Protein AF-A0AAV9JVX5-F1 (afdb_monomer)

Radius of gyration: 47.48 Å; Cα contacts (8 Å, |Δi|>4): 479; chains: 1; bounding box: 134×50×108 Å

pLDDT: mean 74.94, std 13.67, range [31.75, 96.75]

Sequence (359 aa):
MFGYGLAADNNYTKCIPDGDGWGSAFPNTKYASFIVDGAYDSDTNTVGPGIDYEIFSSDKVAFLNNGVLPAGISDDCIVNGTVPVGADCDYDLLFSAPPPAANATSYVTTLRMTMSDGTNVAVLAVDYIAYLNFTTYTLDPSFLTNPLLLIQTASTPSPGIGAVPVNPAWTLAAWSVDNGGTLASNRSATTFLHKIMQDILDRSLYDPDHTSAFEYINAEYQAVTSLPVLETLSMIEYVTLNTTAKKVTQAMIEDETTPTLYRNANMYVWAYGMSSRTAYLGVLVAILGCMVVLTQFVLGLVSRRRYRSPTQLLVAALEHAPKGEFDGREHNEAEMARVRFHIRDAANTAGKFSFHPPT

Organism: NCBI:txid1507867

Foldseek 3Di:
DDWDDDPDDWIKDKDADDDDPCCVVKVLFDKFWEKEFFDQDPVVRDGFWIKIKMKTWTQFMAIDTVPDADPPADPQCPPPNDRPPPHDGPVVVRRVDDDPDDDDRGGKMKIWMWTDRPPFIFIDIDIDWDADADFDWDFDPDCVVCVPRDIDTPDDDDGHDATEHFHVVLLCVLVVADGHYYHYCPDPLNVLVNVLSVVRRVDPPPDPVPPVVVVVSVVSVCCSPVSSVVSSVVPDDDDDDDPVPDDDDPVQCNPNHHHDYDDDDDDDDPDCDCPHPVVVVVVVVVVVVVVVVVVVVVCCVVPPPPPQDPVLVVQQVVVADDDCLCPPPVVPPVVVVPFDWDWDQDCPGPSRIHTDGDD

Mean predicted aligned error: 17.43 Å

Secondary structure (DSSP, 8-state):
-EEEEETTTEEEEEE---SGGGTTT-TT-EEEEEEEPPPEETTTTEE---EEEEEEEEEE-EEEETTPPPTTS-GGGTGGGSPPTT----HHHHHHSPPSSS---EEEEEEEEEEE-SS-EEEEEEEEEEE-----EE----TTT-TT-PPEESSPPPPPSSEEPPPHHHHHHHHT--TT-EE-TTSHHHHHHHHHHHHHHHS-TT-TT-HHHHHHHHHHHHHHHHHHHHHHHHT-------TTS----HHHHS-SSSPPPPP----------TTSHHHHHHHHHHHHHHHHHHHHHHHHHHT------HHHHHHHHHS----STTTTTTT-HHHHTT---EEEE-TTSTTSEEEE---

Solvent-accessible surface area (backbone atoms only — not comparable to full-atom values): 21838 Å² total; per-residue (Å²): 126,42,82,48,78,56,88,82,94,56,49,30,22,42,42,70,76,78,67,84,90,41,49,87,86,30,72,62,42,41,77,38,38,34,36,33,45,38,44,76,39,81,89,77,72,43,70,47,55,40,35,46,38,36,31,41,16,22,45,49,43,27,73,21,64,71,63,48,72,63,93,83,44,57,75,62,62,63,48,89,85,50,70,54,93,88,67,78,63,58,56,67,63,55,64,62,58,79,62,94,63,99,55,75,42,50,23,35,34,37,42,38,38,36,36,47,80,85,84,54,75,25,78,48,77,47,78,50,71,45,56,67,69,78,63,62,68,50,72,56,86,47,61,88,86,29,72,80,64,60,75,42,63,87,53,84,59,70,82,32,81,48,53,42,79,60,62,40,68,38,46,31,54,55,69,70,46,55,79,74,29,76,40,68,27,86,40,74,69,44,41,52,49,48,54,54,48,48,55,49,53,77,38,72,90,81,56,86,88,50,68,70,61,54,58,61,46,47,58,57,50,47,52,67,55,46,51,48,48,51,51,25,60,69,66,62,85,83,82,89,76,68,72,92,79,53,84,86,48,71,74,51,68,68,30,54,89,60,62,64,82,85,88,82,86,85,84,87,77,89,70,85,46,85,84,30,75,66,45,52,51,53,53,52,52,51,53,52,52,53,52,52,54,53,49,53,52,52,49,54,64,75,61,58,70,74,84,74,52,71,66,37,54,51,48,18,56,72,67,55,73,87,80,69,83,50,71,96,35,80,92,37,69,78,57,53,72,62,62,64,67,44,82,41,82,29,91,87,39,98,32,44,29,41,71,36,74,76,127

Structure (mmCIF, N/CA/C/O backbone):
data_AF-A0AAV9JVX5-F1
#
_entry.id   AF-A0AAV9JVX5-F1
#
loop_
_atom_site.group_PDB
_atom_site.id
_atom_site.type_symbol
_atom_site.label_atom_id
_atom_site.label_alt_id
_atom_site.label_comp_id
_atom_site.label_asym_id
_atom_site.label_entity_id
_atom_site.label_seq_id
_atom_site.pdbx_PDB_ins_code
_atom_site.Cartn_x
_atom_site.Cartn_y
_atom_site.Cartn_z
_atom_site.occupancy
_atom_site.B_iso_or_equiv
_atom_site.auth_seq_id
_atom_site.auth_comp_id
_atom_site.auth_asym_id
_atom_site.auth_atom_id
_atom_site.pdbx_PDB_model_num
ATOM 1 N N . MET A 1 1 ? 17.698 3.250 -12.571 1.00 34.53 1 MET A N 1
ATOM 2 C CA . MET A 1 1 ? 17.916 4.640 -12.114 1.00 34.53 1 MET A CA 1
ATOM 3 C C . MET A 1 1 ? 16.692 5.448 -12.522 1.00 34.53 1 MET A C 1
ATOM 5 O O . MET A 1 1 ? 16.333 5.385 -13.691 1.00 34.53 1 MET A O 1
ATOM 9 N N . PHE A 1 2 ? 16.021 6.128 -11.590 1.00 36.72 2 PHE A N 1
ATOM 10 C CA . PHE A 1 2 ? 14.760 6.836 -11.866 1.00 36.72 2 PHE A CA 1
ATOM 11 C C . PHE A 1 2 ? 14.851 8.301 -11.456 1.00 36.72 2 PHE A C 1
ATOM 13 O O . PHE A 1 2 ? 15.139 8.572 -10.295 1.00 36.72 2 PHE A O 1
ATOM 20 N N . GLY A 1 3 ? 14.591 9.232 -12.373 1.00 31.75 3 GLY A N 1
ATOM 21 C CA . GLY A 1 3 ? 14.415 10.644 -12.033 1.00 31.75 3 GLY A CA 1
ATOM 22 C C . GLY A 1 3 ? 13.009 10.892 -11.483 1.00 31.75 3 GLY A C 1
ATOM 23 O O . GLY A 1 3 ? 12.032 10.590 -12.160 1.00 31.75 3 GLY A O 1
ATOM 24 N N . TYR A 1 4 ? 12.907 11.434 -10.273 1.00 38.00 4 TYR A N 1
ATOM 25 C CA . TYR A 1 4 ? 11.677 11.944 -9.675 1.00 38.00 4 TYR A CA 1
ATOM 26 C C . TYR A 1 4 ? 11.714 13.473 -9.736 1.00 38.00 4 TYR A C 1
ATOM 28 O O . TYR A 1 4 ? 12.620 14.101 -9.183 1.00 38.00 4 TYR A O 1
ATOM 36 N N . GLY A 1 5 ? 10.727 14.067 -10.403 1.00 32.25 5 GLY A N 1
ATOM 37 C CA . GLY A 1 5 ? 10.447 15.496 -10.318 1.00 32.25 5 GLY A CA 1
ATOM 38 C C . GLY A 1 5 ? 9.299 15.725 -9.342 1.00 32.25 5 GLY A C 1
ATOM 39 O O . GLY A 1 5 ? 8.158 15.392 -9.651 1.00 32.25 5 GLY A O 1
ATOM 40 N N . LEU A 1 6 ? 9.585 16.285 -8.167 1.00 33.69 6 LEU A N 1
ATOM 41 C CA . LEU A 1 6 ? 8.571 17.011 -7.402 1.00 33.69 6 LEU A CA 1
ATOM 42 C C . LEU A 1 6 ? 8.584 18.460 -7.897 1.00 33.69 6 LEU A C 1
ATOM 44 O O . LEU A 1 6 ? 9.640 18.989 -8.239 1.00 33.69 6 LEU A O 1
ATOM 48 N N . ALA A 1 7 ? 7.404 19.070 -7.978 1.00 34.94 7 ALA A N 1
ATOM 49 C CA . ALA A 1 7 ? 7.205 20.430 -8.461 1.00 34.94 7 ALA A CA 1
ATOM 50 C C . ALA A 1 7 ? 8.272 21.417 -7.936 1.00 34.94 7 ALA A C 1
ATOM 52 O O . ALA A 1 7 ? 8.444 21.553 -6.728 1.00 34.94 7 ALA A O 1
ATOM 53 N N . ALA A 1 8 ? 8.918 22.111 -8.879 1.00 38.19 8 ALA A N 1
ATOM 54 C CA . ALA A 1 8 ? 9.856 23.225 -8.714 1.00 38.19 8 ALA A CA 1
ATOM 55 C C . ALA A 1 8 ? 11.155 22.940 -7.910 1.00 38.19 8 ALA A C 1
ATOM 57 O O . ALA A 1 8 ? 11.170 22.828 -6.688 1.00 38.19 8 ALA A O 1
ATOM 58 N N . ASP A 1 9 ? 12.273 22.936 -8.644 1.00 42.00 9 ASP A N 1
ATOM 59 C CA . ASP A 1 9 ? 13.660 23.197 -8.210 1.00 42.00 9 ASP A CA 1
ATOM 60 C C . ASP A 1 9 ? 14.517 22.101 -7.545 1.00 42.00 9 ASP A C 1
ATOM 62 O O . ASP A 1 9 ? 15.695 22.364 -7.306 1.00 42.00 9 ASP A O 1
ATOM 66 N N . ASN A 1 10 ? 14.052 20.861 -7.341 1.00 53.31 10 ASN A N 1
ATOM 67 C CA . ASN A 1 10 ? 14.947 19.762 -6.924 1.00 53.31 10 ASN A CA 1
ATOM 68 C C . ASN A 1 10 ? 14.661 18.448 -7.673 1.00 53.31 10 ASN A C 1
ATOM 70 O O . ASN A 1 10 ? 13.775 17.683 -7.287 1.00 53.31 10 ASN A O 1
ATOM 74 N N . ASN A 1 11 ? 15.437 18.159 -8.724 1.00 65.88 11 ASN A N 1
ATOM 75 C CA . ASN A 1 11 ? 15.404 16.852 -9.382 1.00 65.88 11 ASN A CA 1
ATOM 76 C C . ASN A 1 11 ? 16.158 15.843 -8.518 1.00 65.88 11 ASN A C 1
ATOM 78 O O . ASN A 1 11 ? 17.325 16.056 -8.204 1.00 65.88 11 ASN A O 1
ATOM 82 N N . TYR A 1 12 ? 15.535 14.719 -8.175 1.00 69.56 12 TYR A N 1
ATOM 83 C CA . TYR A 1 12 ? 16.224 13.630 -7.485 1.00 69.56 12 TYR A CA 1
ATOM 84 C C . TYR A 1 12 ? 16.252 12.391 -8.349 1.00 69.56 12 TYR A C 1
ATOM 86 O O . TYR A 1 12 ? 15.282 12.066 -9.023 1.00 69.56 12 TYR A O 1
ATOM 94 N N . THR A 1 13 ? 17.346 11.652 -8.268 1.00 76.56 13 THR A N 1
ATOM 95 C CA . THR A 1 13 ? 17.453 10.353 -8.899 1.00 76.56 13 THR A CA 1
ATOM 96 C C . THR A 1 13 ? 17.463 9.263 -7.844 1.00 76.56 13 THR A C 1
ATOM 98 O O . THR A 1 13 ? 18.394 9.169 -7.046 1.00 76.56 13 THR A O 1
ATOM 101 N N . LYS A 1 14 ? 16.429 8.424 -7.835 1.00 80.25 14 LYS A N 1
ATOM 102 C CA . LYS A 1 14 ? 16.339 7.276 -6.937 1.00 80.25 14 LYS A CA 1
ATOM 103 C C . LYS A 1 14 ? 17.106 6.094 -7.511 1.00 80.25 14 LYS A C 1
ATOM 105 O O . LYS A 1 14 ? 16.920 5.698 -8.671 1.00 80.25 14 LYS A O 1
ATOM 110 N N . CYS A 1 15 ? 17.921 5.502 -6.655 1.00 80.31 15 CYS A N 1
ATOM 111 C CA . CYS A 1 15 ? 18.612 4.250 -6.890 1.00 80.31 15 CYS A CA 1
ATOM 112 C C . CYS A 1 15 ? 17.985 3.184 -5.991 1.00 80.31 15 CYS A C 1
ATOM 114 O O . CYS A 1 15 ? 17.871 3.365 -4.777 1.00 80.31 15 CYS A O 1
ATOM 116 N N . ILE A 1 16 ? 17.554 2.099 -6.622 1.00 83.31 16 ILE A N 1
ATOM 117 C CA . ILE A 1 16 ? 16.925 0.944 -5.991 1.00 83.31 16 ILE A CA 1
ATOM 118 C C . ILE A 1 16 ? 17.879 -0.229 -6.234 1.00 83.31 16 ILE A C 1
ATOM 120 O O . ILE A 1 16 ? 18.253 -0.433 -7.394 1.00 83.31 16 ILE A O 1
ATOM 124 N N . PRO A 1 17 ? 18.328 -0.944 -5.191 1.00 78.56 17 PRO A N 1
ATOM 125 C CA . PRO A 1 17 ? 19.115 -2.153 -5.376 1.00 78.56 17 PRO A CA 1
ATOM 126 C C . PRO A 1 17 ? 18.223 -3.231 -6.000 1.00 78.56 17 PRO A C 1
ATOM 128 O O . PRO A 1 17 ? 17.116 -3.477 -5.524 1.00 78.56 17 PRO A O 1
ATOM 131 N N . ASP A 1 18 ? 18.698 -3.851 -7.076 1.00 76.75 18 ASP A N 1
ATOM 132 C CA . ASP A 1 18 ? 18.001 -4.923 -7.787 1.00 76.75 18 ASP A CA 1
ATOM 133 C C . ASP A 1 18 ? 19.006 -5.998 -8.235 1.00 76.75 18 ASP A C 1
ATOM 135 O O . ASP A 1 18 ? 20.168 -5.691 -8.530 1.00 76.75 18 ASP A O 1
ATOM 139 N N . GLY A 1 19 ? 18.565 -7.257 -8.249 1.00 70.12 19 GLY A N 1
ATOM 140 C CA . GLY A 1 19 ? 19.357 -8.438 -8.606 1.00 70.12 19 GLY A CA 1
ATOM 141 C C . GLY A 1 19 ? 19.934 -9.249 -7.434 1.00 70.12 19 GLY A C 1
ATOM 142 O O . GLY A 1 19 ? 19.974 -8.821 -6.280 1.00 70.12 19 GLY A O 1
ATOM 143 N N . ASP A 1 20 ? 20.431 -10.447 -7.756 1.00 65.75 20 ASP A N 1
ATOM 144 C CA . ASP A 1 20 ? 20.852 -11.470 -6.780 1.00 65.75 20 ASP A CA 1
ATOM 145 C C . ASP A 1 20 ? 22.063 -11.070 -5.914 1.00 65.75 20 ASP A C 1
ATOM 147 O O . ASP A 1 20 ? 22.298 -11.650 -4.853 1.00 65.75 20 ASP A O 1
ATOM 151 N N . GLY A 1 21 ? 22.835 -10.063 -6.338 1.00 65.56 21 GLY A N 1
ATOM 152 C CA . GLY A 1 21 ? 24.045 -9.605 -5.646 1.00 65.56 21 GLY A CA 1
ATOM 153 C C . GLY A 1 21 ? 23.795 -8.906 -4.304 1.00 65.56 21 GLY A C 1
ATOM 154 O O . GLY A 1 21 ? 24.729 -8.741 -3.524 1.00 65.56 21 GLY A O 1
ATOM 155 N N . TRP A 1 22 ? 22.550 -8.522 -4.012 1.00 70.50 22 TRP A N 1
ATOM 156 C CA . TRP A 1 22 ? 22.193 -7.751 -2.817 1.00 70.50 22 TRP A CA 1
ATOM 157 C C . TRP A 1 22 ? 21.682 -8.602 -1.653 1.00 70.50 22 TRP A C 1
ATOM 159 O O . TRP A 1 22 ? 21.589 -8.101 -0.534 1.00 70.50 22 TRP A O 1
ATOM 169 N N . GLY A 1 23 ? 21.375 -9.884 -1.876 1.00 64.56 23 GLY A N 1
ATOM 170 C CA . GLY A 1 23 ? 20.620 -10.708 -0.924 1.00 64.56 23 GLY A CA 1
ATOM 171 C C . GLY A 1 23 ? 21.267 -10.897 0.456 1.00 64.56 23 GLY A C 1
ATOM 172 O O . GLY A 1 23 ? 20.555 -11.132 1.429 1.00 64.56 23 GLY A O 1
ATOM 173 N N . SER A 1 24 ? 22.596 -10.774 0.581 1.00 67.94 24 SER A N 1
ATOM 174 C CA . SER A 1 24 ? 23.288 -10.857 1.878 1.00 67.94 24 SER A CA 1
ATOM 175 C C . SER A 1 24 ? 23.324 -9.537 2.650 1.00 67.94 24 SER A C 1
ATOM 177 O O . SER A 1 24 ? 23.351 -9.562 3.878 1.00 67.94 24 SER A O 1
ATOM 179 N N . ALA A 1 25 ? 23.354 -8.400 1.950 1.00 67.94 25 ALA A N 1
ATOM 180 C CA . ALA A 1 25 ? 23.391 -7.067 2.558 1.00 67.94 25 ALA A CA 1
ATOM 181 C C . ALA A 1 25 ? 21.979 -6.511 2.808 1.00 67.94 25 ALA A C 1
ATOM 183 O O . ALA A 1 25 ? 21.761 -5.790 3.779 1.00 67.94 25 ALA A O 1
ATOM 184 N N . PHE A 1 26 ? 21.023 -6.889 1.955 1.00 73.25 26 PHE A N 1
ATOM 185 C CA . PHE A 1 26 ? 19.643 -6.418 1.957 1.00 73.25 26 PHE A CA 1
ATOM 186 C C . PHE A 1 26 ? 18.659 -7.592 1.772 1.00 73.25 26 PHE A C 1
ATOM 188 O O . PHE A 1 26 ? 18.103 -7.776 0.683 1.00 73.25 26 PHE A O 1
ATOM 195 N N . PRO A 1 27 ? 18.446 -8.418 2.814 1.00 73.06 27 PRO A N 1
ATOM 196 C CA . PRO A 1 27 ? 17.685 -9.664 2.723 1.00 73.06 27 PRO A CA 1
ATOM 197 C C . PRO A 1 27 ? 16.192 -9.496 2.396 1.00 73.06 27 PRO A C 1
ATOM 199 O O . PRO A 1 27 ? 15.570 -10.469 1.961 1.00 73.06 27 PRO A O 1
ATOM 202 N N . ASN A 1 28 ? 15.593 -8.311 2.585 1.00 74.62 28 ASN A N 1
ATOM 203 C CA . ASN A 1 28 ? 14.198 -8.072 2.186 1.00 74.62 28 ASN A CA 1
ATOM 204 C C . ASN A 1 28 ? 14.071 -7.342 0.849 1.00 74.62 28 ASN A C 1
ATOM 206 O O . ASN A 1 28 ? 12.947 -7.065 0.428 1.00 74.62 28 ASN A O 1
ATOM 210 N N . THR A 1 29 ? 15.183 -7.097 0.149 1.00 83.12 29 THR A N 1
ATOM 211 C CA . THR A 1 29 ? 15.125 -6.595 -1.224 1.00 83.12 29 THR A CA 1
ATOM 212 C C . THR A 1 29 ? 14.581 -7.680 -2.145 1.00 83.12 29 THR A C 1
ATOM 214 O O . THR A 1 29 ? 15.175 -8.749 -2.290 1.00 83.12 29 THR A O 1
ATOM 217 N N . LYS A 1 30 ? 13.408 -7.430 -2.727 1.00 87.94 30 LYS A N 1
ATOM 218 C CA . LYS A 1 30 ? 12.657 -8.388 -3.542 1.00 87.94 30 LYS A CA 1
ATOM 219 C C . LYS A 1 30 ? 12.024 -7.689 -4.737 1.00 87.94 30 LYS A C 1
ATOM 221 O O . LYS A 1 30 ? 11.550 -6.559 -4.627 1.00 87.94 30 LYS A O 1
ATOM 226 N N . TYR A 1 31 ? 11.943 -8.422 -5.840 1.00 90.25 31 TYR A N 1
ATOM 227 C CA . TYR A 1 31 ? 11.324 -7.986 -7.084 1.00 90.25 31 TYR A CA 1
ATOM 228 C C . TYR A 1 31 ? 10.184 -8.927 -7.475 1.00 90.25 31 TYR A C 1
ATOM 230 O O . TYR A 1 31 ? 10.290 -10.148 -7.329 1.00 90.25 31 TYR A O 1
ATOM 238 N N . ALA A 1 32 ? 9.098 -8.354 -7.979 1.00 92.94 32 ALA A N 1
ATOM 239 C CA . ALA A 1 32 ? 8.029 -9.079 -8.645 1.00 92.94 32 ALA A CA 1
ATOM 240 C C . ALA A 1 32 ? 7.475 -8.246 -9.798 1.00 92.94 32 ALA A C 1
ATOM 242 O O . ALA A 1 32 ? 7.509 -7.016 -9.751 1.00 92.94 32 ALA A O 1
ATOM 243 N N . SER A 1 33 ? 6.917 -8.905 -10.806 1.00 95.56 33 SER A N 1
ATOM 244 C CA . SER A 1 33 ? 6.286 -8.216 -11.927 1.00 95.56 33 SER A CA 1
ATOM 245 C C . SER A 1 33 ? 5.132 -9.010 -12.518 1.00 95.56 33 SER A C 1
ATOM 247 O O . SER A 1 33 ? 5.014 -10.217 -12.319 1.00 95.56 33 SER A O 1
ATOM 249 N N . PHE A 1 34 ? 4.251 -8.316 -13.227 1.00 96.56 34 PHE A N 1
ATOM 250 C CA . PHE A 1 34 ? 3.207 -8.900 -14.061 1.00 96.56 34 PHE A CA 1
ATOM 251 C C . PHE A 1 34 ? 2.859 -7.927 -15.189 1.00 96.56 34 PHE A C 1
ATOM 253 O O . PHE A 1 34 ? 3.233 -6.754 -15.156 1.00 96.56 34 PHE A O 1
ATOM 260 N N . ILE A 1 35 ? 2.126 -8.414 -16.184 1.00 96.75 35 ILE A N 1
ATOM 261 C CA . ILE A 1 35 ? 1.711 -7.620 -17.343 1.00 96.75 35 ILE A CA 1
ATOM 262 C C . ILE A 1 35 ? 0.192 -7.481 -17.335 1.00 96.75 35 ILE A C 1
ATOM 264 O O . ILE A 1 35 ? -0.526 -8.440 -17.058 1.00 96.75 35 ILE A O 1
ATOM 268 N N . VAL A 1 36 ? -0.317 -6.298 -17.658 1.00 95.38 36 VAL A N 1
ATOM 269 C CA . VAL A 1 36 ? -1.722 -6.104 -18.023 1.00 95.38 36 VAL A CA 1
ATOM 270 C C . VAL A 1 36 ? -1.818 -6.092 -19.543 1.00 95.38 36 VAL A C 1
ATOM 272 O O . VAL A 1 36 ? -1.161 -5.283 -20.198 1.00 95.38 36 VAL A O 1
ATOM 275 N N . ASP A 1 37 ? -2.642 -6.977 -20.099 1.00 95.19 37 ASP A N 1
ATOM 276 C CA . ASP A 1 37 ? -2.898 -7.051 -21.538 1.00 95.19 37 ASP A CA 1
ATOM 277 C C . ASP A 1 37 ? -3.404 -5.715 -22.081 1.00 95.19 37 ASP A C 1
ATOM 279 O O . ASP A 1 37 ? -4.034 -4.941 -21.361 1.00 95.19 37 ASP A O 1
ATOM 283 N N . GLY A 1 38 ? -3.191 -5.466 -23.371 1.00 91.44 38 GLY A N 1
ATOM 284 C CA . GLY A 1 38 ? -3.740 -4.296 -24.050 1.00 91.44 38 GLY A CA 1
ATOM 285 C C . GLY A 1 38 ? -5.269 -4.232 -23.984 1.00 91.44 38 GLY A C 1
ATOM 286 O O . GLY A 1 38 ? -5.967 -5.254 -24.038 1.00 91.44 38 GLY A O 1
ATOM 287 N N . ALA A 1 39 ? -5.812 -3.023 -23.859 1.00 88.44 39 ALA A N 1
ATOM 288 C CA . ALA A 1 39 ? -7.250 -2.787 -23.937 1.00 88.44 39 ALA A CA 1
ATOM 289 C C . ALA A 1 39 ? -7.699 -2.689 -25.402 1.00 88.44 39 ALA A C 1
ATOM 291 O O . ALA A 1 39 ? -7.039 -2.054 -26.221 1.00 88.44 39 ALA A O 1
ATOM 292 N N . TYR A 1 40 ? -8.819 -3.330 -25.744 1.00 85.62 40 TYR A N 1
ATOM 293 C CA . TYR A 1 40 ? -9.421 -3.172 -27.066 1.00 85.62 40 TYR A CA 1
ATOM 294 C C . TYR A 1 40 ? -10.162 -1.839 -27.142 1.00 85.62 40 TYR A C 1
ATOM 296 O O . TYR A 1 40 ? -11.083 -1.601 -26.359 1.00 85.62 40 TYR A O 1
ATOM 304 N N . ASP A 1 41 ? -9.786 -1.009 -28.107 1.00 80.56 41 ASP A N 1
ATOM 305 C CA . ASP A 1 41 ? -10.446 0.253 -28.401 1.00 80.56 41 ASP A CA 1
ATOM 306 C C . ASP A 1 41 ? -11.448 0.054 -29.549 1.00 80.56 41 ASP A C 1
ATOM 308 O O . ASP A 1 41 ? -11.090 -0.314 -30.674 1.00 80.56 41 ASP A O 1
ATOM 312 N N . SER A 1 42 ? -12.731 0.277 -29.252 1.00 81.31 42 SER A N 1
ATOM 313 C CA . SER A 1 42 ? -13.817 0.141 -30.223 1.00 81.31 42 SER A CA 1
ATOM 314 C C . SER A 1 42 ? -13.812 1.220 -31.298 1.00 81.31 42 SER A C 1
ATOM 316 O O . SER A 1 42 ? -14.312 0.963 -32.392 1.00 81.31 42 SER A O 1
ATOM 318 N N . ASP A 1 43 ? -13.264 2.397 -31.003 1.00 79.44 43 ASP A N 1
ATOM 319 C CA . ASP A 1 43 ? -13.293 3.544 -31.908 1.00 79.44 43 ASP A CA 1
ATOM 320 C C . ASP A 1 43 ? -12.220 3.405 -32.991 1.00 79.44 43 ASP A C 1
ATOM 322 O O . ASP A 1 43 ? -12.461 3.712 -34.161 1.00 79.44 43 ASP A O 1
ATOM 326 N N . THR A 1 44 ? -11.055 2.869 -32.623 1.00 81.00 44 THR A N 1
ATOM 327 C CA . THR A 1 44 ? -9.952 2.599 -33.559 1.00 81.00 44 THR A CA 1
ATOM 328 C C . THR A 1 44 ? -9.932 1.161 -34.079 1.00 81.00 44 THR A C 1
ATOM 330 O O . THR A 1 44 ? -9.227 0.875 -35.046 1.00 81.00 44 THR A O 1
ATOM 333 N N . ASN A 1 45 ? -10.727 0.256 -33.494 1.00 86.19 45 ASN A N 1
ATOM 334 C CA . ASN A 1 45 ? -10.759 -1.175 -33.817 1.00 86.19 45 ASN A CA 1
ATOM 335 C C . ASN A 1 45 ? -9.359 -1.820 -33.707 1.00 86.19 45 ASN A C 1
ATOM 337 O O . ASN A 1 45 ? -8.975 -2.667 -34.522 1.00 86.19 45 ASN A O 1
ATOM 341 N N . THR A 1 46 ? -8.583 -1.401 -32.704 1.00 86.75 46 THR A N 1
ATOM 342 C CA . THR A 1 46 ? -7.237 -1.914 -32.424 1.00 86.75 46 THR A CA 1
ATOM 343 C C . THR A 1 46 ? -7.074 -2.283 -30.949 1.00 86.75 46 THR A C 1
ATOM 345 O O . THR A 1 46 ? -7.854 -1.869 -30.095 1.00 86.75 46 THR A O 1
ATOM 348 N N . VAL A 1 47 ? -6.081 -3.124 -30.651 1.00 86.94 47 VAL A N 1
ATOM 349 C CA . VAL A 1 47 ? -5.671 -3.417 -29.272 1.00 86.94 47 VAL A CA 1
ATOM 350 C C . VAL A 1 47 ? -4.566 -2.432 -28.917 1.00 86.94 47 VAL A C 1
ATOM 352 O O . VAL A 1 47 ? -3.536 -2.405 -29.590 1.00 86.94 47 VAL A O 1
ATOM 355 N N . GLY A 1 48 ? -4.809 -1.621 -27.891 1.00 85.50 48 GLY A N 1
ATOM 356 C CA . GLY A 1 48 ? -3.847 -0.666 -27.361 1.00 85.50 48 GLY A CA 1
ATOM 357 C C . GLY A 1 48 ? -2.645 -1.343 -26.692 1.00 85.50 48 GLY A C 1
ATOM 358 O O . GLY A 1 48 ? -2.595 -2.572 -26.571 1.00 85.50 48 GLY A O 1
ATOM 359 N N . PRO A 1 49 ? -1.658 -0.554 -26.246 1.00 91.38 49 PRO A N 1
ATOM 360 C CA . PRO A 1 49 ? -0.469 -1.085 -25.595 1.00 91.38 49 PRO A CA 1
ATOM 361 C C . PRO A 1 49 ? -0.801 -1.757 -24.257 1.00 91.38 49 PRO A C 1
ATOM 363 O O . PRO A 1 49 ? -1.759 -1.385 -23.583 1.00 91.38 49 PRO A O 1
ATOM 366 N N . GLY A 1 50 ? -0.006 -2.759 -23.876 1.00 93.06 50 GLY A N 1
ATOM 367 C CA . GLY A 1 50 ? -0.056 -3.357 -22.540 1.00 93.06 50 GLY A CA 1
ATOM 368 C C . GLY A 1 50 ? 0.616 -2.474 -21.486 1.00 93.06 50 GLY A C 1
ATOM 369 O O . GLY A 1 50 ? 1.230 -1.455 -21.809 1.00 93.06 50 GLY A O 1
ATOM 370 N N . ILE A 1 51 ? 0.503 -2.883 -20.222 1.00 94.88 51 ILE A N 1
ATOM 371 C CA . ILE A 1 51 ? 1.140 -2.202 -19.088 1.00 94.88 51 ILE A CA 1
ATOM 372 C C . ILE A 1 51 ? 2.050 -3.182 -18.363 1.00 94.88 51 ILE A C 1
ATOM 374 O O . ILE A 1 51 ? 1.576 -4.194 -17.846 1.00 94.88 51 ILE A O 1
ATOM 378 N N . ASP A 1 52 ? 3.332 -2.850 -18.275 1.00 95.94 52 ASP A N 1
ATOM 379 C CA . ASP A 1 52 ? 4.286 -3.555 -17.428 1.00 95.94 52 ASP A CA 1
ATOM 380 C C . ASP A 1 52 ? 4.163 -3.029 -15.998 1.00 95.94 52 ASP A C 1
ATOM 382 O O . ASP A 1 52 ? 4.342 -1.833 -15.751 1.00 95.94 52 ASP A O 1
ATOM 386 N N . TYR A 1 53 ? 3.841 -3.915 -15.057 1.00 94.25 53 TYR A N 1
ATOM 387 C CA . TYR A 1 53 ? 3.698 -3.585 -13.645 1.00 94.25 53 TYR A CA 1
ATOM 388 C C . TYR A 1 53 ? 4.803 -4.263 -12.842 1.00 94.25 53 TYR A C 1
ATOM 390 O O . TYR A 1 53 ? 4.893 -5.489 -12.779 1.00 94.25 53 TYR A O 1
ATOM 398 N N . GLU A 1 54 ? 5.631 -3.466 -12.182 1.00 94.44 54 GLU A N 1
ATOM 399 C CA . GLU A 1 54 ? 6.813 -3.924 -11.463 1.00 94.44 54 GLU A CA 1
ATOM 400 C C . GLU A 1 54 ? 6.803 -3.426 -10.026 1.00 94.44 54 GLU A C 1
ATOM 402 O O . GLU A 1 54 ? 6.461 -2.280 -9.732 1.00 94.44 54 GLU A O 1
ATOM 407 N N . ILE A 1 55 ? 7.179 -4.314 -9.114 1.00 93.12 55 ILE A N 1
ATOM 408 C CA . ILE A 1 55 ? 7.115 -4.104 -7.676 1.00 93.12 55 ILE A CA 1
ATOM 409 C C . ILE A 1 55 ? 8.517 -4.314 -7.124 1.00 93.12 55 ILE A C 1
ATOM 411 O O . ILE A 1 55 ? 9.024 -5.437 -7.098 1.00 93.12 55 ILE A O 1
ATOM 415 N N . PHE A 1 56 ? 9.121 -3.232 -6.649 1.00 91.31 56 PHE A N 1
ATOM 416 C CA . PHE A 1 56 ? 10.412 -3.256 -5.975 1.00 91.31 56 PHE A CA 1
ATOM 417 C C . PHE A 1 56 ? 10.183 -3.036 -4.487 1.00 91.31 56 PHE A C 1
ATOM 419 O O . PHE A 1 56 ? 9.778 -1.949 -4.079 1.00 91.31 56 PHE A O 1
ATOM 426 N N . SER A 1 57 ? 10.437 -4.053 -3.675 1.00 90.50 57 SER A N 1
ATOM 427 C CA . SER A 1 57 ? 10.566 -3.891 -2.228 1.00 90.50 57 SER A CA 1
ATOM 428 C C . SER A 1 57 ? 12.044 -3.819 -1.902 1.00 90.50 57 SER A C 1
ATOM 430 O O . SER A 1 57 ? 12.800 -4.680 -2.349 1.00 90.50 57 SER A O 1
ATOM 432 N N . SER A 1 58 ? 12.478 -2.788 -1.181 1.00 87.75 58 SER A N 1
ATOM 433 C CA . SER A 1 58 ? 13.899 -2.569 -0.914 1.00 87.75 58 SER A CA 1
ATOM 434 C C . SER A 1 58 ? 14.143 -2.190 0.534 1.00 87.75 58 SER A C 1
ATOM 436 O O . SER A 1 58 ? 13.508 -1.278 1.064 1.00 87.75 58 SER A O 1
ATOM 438 N N . ASP A 1 59 ? 15.130 -2.843 1.151 1.00 83.06 59 ASP A N 1
ATOM 439 C CA . ASP A 1 59 ? 15.579 -2.495 2.506 1.00 83.06 59 ASP A CA 1
ATOM 440 C C . ASP A 1 59 ? 16.140 -1.086 2.558 1.00 83.06 59 ASP A C 1
ATOM 442 O O . ASP A 1 59 ? 15.942 -0.384 3.547 1.00 83.06 59 ASP A O 1
ATOM 446 N N . LYS A 1 60 ? 16.827 -0.681 1.485 1.00 82.12 60 LYS A N 1
ATOM 447 C CA . LYS A 1 60 ? 17.349 0.662 1.318 1.00 82.12 60 LYS A CA 1
ATOM 448 C C . LYS A 1 60 ? 17.163 1.200 -0.089 1.00 82.12 60 LYS A C 1
ATOM 450 O O . LYS A 1 60 ? 17.278 0.471 -1.067 1.00 82.12 60 LYS A O 1
ATOM 455 N N . VAL A 1 61 ? 16.959 2.508 -0.178 1.00 83.25 61 VAL A N 1
ATOM 456 C CA . VAL A 1 61 ? 17.011 3.281 -1.421 1.00 83.25 61 VAL A CA 1
ATOM 457 C C . VAL A 1 61 ? 17.918 4.491 -1.229 1.00 83.25 61 VAL A C 1
ATOM 459 O O . VAL A 1 61 ? 17.978 5.065 -0.141 1.00 83.25 61 VAL A O 1
ATOM 462 N N . ALA A 1 62 ? 18.626 4.883 -2.284 1.00 80.06 62 ALA A N 1
ATOM 463 C CA . ALA A 1 62 ? 19.466 6.077 -2.281 1.00 80.06 62 ALA A CA 1
ATOM 464 C C . ALA A 1 62 ? 18.846 7.153 -3.172 1.00 80.06 62 ALA A C 1
ATOM 466 O O . ALA A 1 62 ? 18.302 6.852 -4.234 1.00 80.06 62 ALA A O 1
ATOM 467 N N . PHE A 1 63 ? 18.948 8.411 -2.749 1.00 79.25 63 PHE A N 1
ATOM 468 C CA . PHE A 1 63 ? 18.481 9.562 -3.516 1.00 79.25 63 PHE A CA 1
ATOM 469 C C . PHE A 1 63 ? 19.671 10.446 -3.874 1.00 79.25 63 PHE A C 1
ATOM 471 O O . PHE A 1 63 ? 20.360 10.960 -2.997 1.00 79.25 63 PHE A O 1
ATOM 478 N N . LEU A 1 64 ? 19.895 10.633 -5.170 1.00 76.88 64 LEU A N 1
ATOM 479 C CA . LEU A 1 64 ? 20.951 11.477 -5.710 1.00 76.88 64 LEU A CA 1
ATOM 480 C C . LEU A 1 64 ? 20.366 12.819 -6.119 1.00 76.88 64 LEU A C 1
ATOM 482 O O . LEU A 1 64 ? 19.487 12.878 -6.978 1.00 76.88 64 LEU A O 1
ATOM 486 N N . ASN A 1 65 ? 20.849 13.904 -5.524 1.00 75.19 65 ASN A N 1
ATOM 487 C CA . ASN A 1 65 ? 20.404 15.236 -5.909 1.00 75.19 65 ASN A CA 1
ATOM 488 C C . ASN A 1 65 ? 20.939 15.578 -7.306 1.00 75.19 65 ASN A C 1
ATOM 490 O O . ASN A 1 65 ? 22.142 15.497 -7.549 1.00 75.19 65 ASN A O 1
ATOM 494 N N . ASN A 1 66 ? 20.045 15.915 -8.230 1.00 73.44 66 ASN A N 1
ATOM 495 C CA . ASN A 1 66 ? 20.311 16.145 -9.650 1.00 73.44 66 ASN A CA 1
ATOM 496 C C . ASN A 1 66 ? 21.099 15.009 -10.332 1.00 73.44 66 ASN A C 1
ATOM 498 O O . ASN A 1 66 ? 21.848 15.251 -11.274 1.00 73.44 66 ASN A O 1
ATOM 502 N N . GLY A 1 67 ? 20.965 13.772 -9.838 1.00 72.00 67 GLY A N 1
ATOM 503 C CA . GLY A 1 67 ? 21.710 12.618 -10.349 1.00 72.00 67 GLY A CA 1
ATOM 504 C C . GLY A 1 67 ? 23.209 12.620 -10.037 1.00 72.00 67 GLY A C 1
ATOM 505 O O . GLY A 1 67 ? 23.918 11.766 -10.557 1.00 72.00 67 GLY A O 1
ATOM 506 N N . VAL A 1 68 ? 23.694 13.538 -9.193 1.00 75.88 68 VAL A N 1
ATOM 507 C CA . VAL A 1 68 ? 25.113 13.635 -8.833 1.00 75.88 68 VAL A CA 1
ATOM 508 C C . VAL A 1 68 ? 25.472 12.560 -7.813 1.00 75.88 68 VAL A C 1
ATOM 510 O O . VAL A 1 68 ? 24.841 12.456 -6.759 1.00 75.88 68 VAL A O 1
ATOM 513 N N . LEU A 1 69 ? 26.502 11.778 -8.125 1.00 75.06 69 LEU A N 1
ATOM 514 C CA . LEU A 1 69 ? 27.041 10.744 -7.251 1.00 75.06 69 LEU A CA 1
ATOM 515 C C . LEU A 1 69 ? 27.784 11.324 -6.032 1.00 75.06 69 LEU A C 1
ATOM 517 O O . LEU A 1 69 ? 28.400 12.390 -6.128 1.00 75.06 69 LEU A O 1
ATOM 521 N N . PRO A 1 70 ? 27.779 10.621 -4.882 1.00 75.81 70 PRO A N 1
ATOM 522 C CA . PRO A 1 70 ? 28.646 10.950 -3.759 1.00 75.81 70 PRO A CA 1
ATOM 523 C C . PRO A 1 70 ? 30.124 10.916 -4.164 1.00 75.81 70 PRO A C 1
ATOM 525 O O . PRO A 1 70 ? 30.549 10.086 -4.969 1.00 75.81 70 PRO A O 1
ATOM 528 N N . ALA A 1 71 ? 30.926 11.790 -3.553 1.00 74.75 71 ALA A N 1
ATOM 529 C CA . ALA A 1 71 ? 32.370 11.790 -3.758 1.00 74.75 71 ALA A CA 1
ATOM 530 C C . ALA A 1 71 ? 32.963 10.419 -3.387 1.00 74.75 71 ALA A C 1
ATOM 532 O O . ALA A 1 71 ? 32.794 9.962 -2.260 1.00 74.75 71 ALA A O 1
ATOM 533 N N . GLY A 1 72 ? 33.666 9.789 -4.331 1.00 73.69 72 GLY A N 1
ATOM 534 C CA . GLY A 1 72 ? 34.259 8.457 -4.160 1.00 73.69 72 GLY A CA 1
ATOM 535 C C . GLY A 1 72 ? 33.630 7.365 -5.027 1.00 73.69 72 GLY A C 1
ATOM 536 O O . GLY A 1 72 ? 34.230 6.305 -5.160 1.00 73.69 72 GLY A O 1
ATOM 537 N N . ILE A 1 73 ? 32.488 7.629 -5.670 1.00 77.50 73 ILE A N 1
ATOM 538 C CA . ILE A 1 73 ? 31.866 6.708 -6.631 1.00 77.50 73 ILE A CA 1
ATOM 539 C C . ILE A 1 73 ? 32.070 7.258 -8.044 1.00 77.50 73 ILE A C 1
ATOM 541 O O . ILE A 1 73 ? 31.762 8.419 -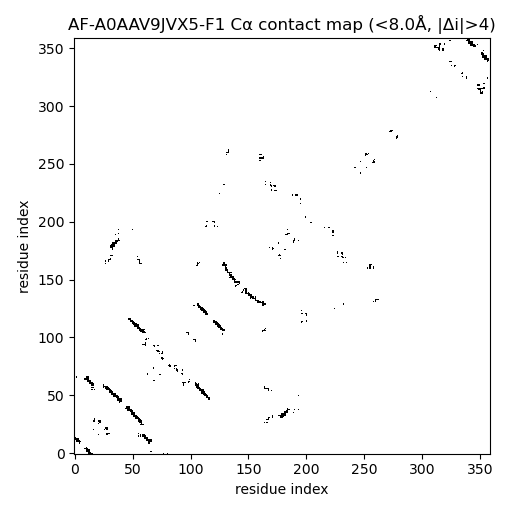8.303 1.00 77.50 73 ILE A O 1
ATOM 545 N N . SER A 1 74 ? 32.611 6.435 -8.947 1.00 79.25 74 SER A N 1
ATOM 546 C CA . SER A 1 74 ? 32.769 6.808 -10.359 1.00 79.25 74 SER A CA 1
ATOM 547 C C . SER A 1 74 ? 31.409 6.910 -11.052 1.00 79.25 74 SER A C 1
ATOM 549 O O . SER A 1 74 ? 30.538 6.071 -10.816 1.00 79.25 74 SER A O 1
ATOM 551 N N . ASP A 1 75 ? 31.253 7.866 -11.973 1.00 75.44 75 ASP A N 1
ATOM 552 C CA . ASP A 1 75 ? 30.067 7.983 -12.837 1.00 75.44 75 ASP A CA 1
ATOM 553 C C . ASP A 1 75 ? 29.791 6.690 -13.619 1.00 75.44 75 ASP A C 1
ATOM 555 O O . ASP A 1 75 ? 28.634 6.325 -13.839 1.00 75.44 75 ASP A O 1
ATOM 559 N N . ASP A 1 76 ? 30.845 5.928 -13.928 1.00 75.25 76 ASP A N 1
ATOM 560 C CA . ASP A 1 76 ? 30.779 4.624 -14.594 1.00 75.25 76 ASP A CA 1
ATOM 561 C C . ASP A 1 76 ? 29.947 3.581 -13.823 1.00 75.25 76 ASP A C 1
ATOM 563 O O . ASP A 1 76 ? 29.430 2.639 -14.420 1.00 75.25 76 ASP A O 1
ATOM 567 N N . CYS A 1 77 ? 29.771 3.751 -12.508 1.00 73.12 77 CYS A N 1
ATOM 568 C CA . CYS A 1 77 ? 29.039 2.821 -11.643 1.00 73.12 77 CYS A CA 1
ATOM 569 C C . CYS A 1 77 ? 27.515 2.848 -11.828 1.00 73.12 77 CYS A C 1
ATOM 571 O O . CYS A 1 77 ? 26.817 2.004 -11.258 1.00 73.12 77 CYS A O 1
ATOM 573 N N . ILE A 1 78 ? 26.991 3.821 -12.581 1.00 69.50 78 ILE A N 1
ATOM 574 C CA . ILE A 1 78 ? 25.549 4.021 -12.789 1.00 69.50 78 ILE A CA 1
ATOM 575 C C . ILE A 1 78 ? 25.161 4.022 -14.286 1.00 69.50 78 ILE A C 1
ATOM 577 O O . ILE A 1 78 ? 23.975 3.995 -14.627 1.00 69.50 78 ILE A O 1
ATOM 581 N N . VAL A 1 79 ? 26.127 3.964 -15.210 1.00 66.19 79 VAL A N 1
ATOM 582 C CA . VAL A 1 79 ? 25.853 4.027 -16.656 1.00 66.19 79 VAL A CA 1
ATOM 583 C C . VAL A 1 79 ? 25.083 2.787 -17.134 1.00 66.19 79 VAL A C 1
ATOM 585 O O . VAL A 1 79 ? 25.543 1.655 -17.019 1.00 66.19 79 VAL A O 1
ATOM 588 N N . ASN A 1 80 ? 23.899 3.009 -17.718 1.00 60.91 80 ASN A N 1
ATOM 589 C CA . ASN A 1 80 ? 23.062 1.996 -18.381 1.00 60.91 80 ASN A CA 1
ATOM 590 C C . ASN A 1 80 ? 22.676 0.768 -17.533 1.00 60.91 80 ASN A C 1
ATOM 592 O O . ASN A 1 80 ? 22.379 -0.289 -18.083 1.00 60.91 80 ASN A O 1
ATOM 596 N N . GLY A 1 81 ? 22.647 0.892 -16.202 1.00 56.50 81 GLY A N 1
ATOM 597 C CA . GLY A 1 81 ? 22.188 -0.189 -15.319 1.00 56.50 81 GLY A CA 1
ATOM 598 C C . GLY A 1 81 ? 23.089 -1.430 -15.297 1.00 56.50 81 GLY A C 1
ATOM 599 O O . GLY A 1 81 ? 22.711 -2.437 -14.706 1.00 56.50 81 GLY A O 1
ATOM 600 N N . THR A 1 82 ? 24.276 -1.367 -15.905 1.00 60.38 82 THR A N 1
ATOM 601 C CA . THR A 1 82 ? 25.259 -2.455 -15.907 1.00 60.38 82 THR A CA 1
ATOM 602 C C . THR A 1 82 ? 26.602 -1.930 -15.436 1.00 60.38 82 THR A C 1
ATOM 604 O O . THR A 1 82 ? 27.131 -0.990 -16.023 1.00 60.38 82 THR A O 1
ATOM 607 N N . VAL A 1 83 ? 27.173 -2.562 -14.413 1.00 64.69 83 VAL A N 1
ATOM 608 C CA . VAL A 1 83 ? 28.493 -2.192 -13.892 1.00 64.69 83 VAL A CA 1
ATOM 609 C C . VAL A 1 83 ? 29.572 -2.660 -14.873 1.00 64.69 83 VAL A C 1
ATOM 611 O O . VAL A 1 83 ? 29.630 -3.858 -15.173 1.00 64.69 83 VAL A O 1
ATOM 614 N N . PRO A 1 84 ? 30.433 -1.766 -15.391 1.00 66.88 84 PRO A N 1
ATOM 615 C CA . PRO A 1 84 ? 31.554 -2.165 -16.230 1.00 66.88 84 PRO A CA 1
ATOM 616 C C . PRO A 1 84 ? 32.483 -3.127 -15.483 1.00 66.88 84 PRO A C 1
ATOM 618 O O . PRO A 1 84 ? 32.784 -2.945 -14.303 1.00 66.88 84 PRO A O 1
ATOM 621 N N . VAL A 1 85 ? 32.973 -4.156 -16.177 1.00 62.25 85 VAL A N 1
ATOM 622 C CA . VAL A 1 85 ? 33.903 -5.131 -15.590 1.00 62.25 85 VAL A CA 1
ATOM 623 C C . VAL A 1 85 ? 35.177 -4.411 -15.135 1.00 62.25 85 VAL A C 1
ATOM 625 O O . VAL A 1 85 ? 35.899 -3.854 -15.958 1.00 62.25 85 VAL A O 1
ATOM 628 N N . GLY A 1 86 ? 35.462 -4.451 -13.830 1.00 64.44 86 GLY A N 1
ATOM 629 C CA . GLY A 1 86 ? 36.638 -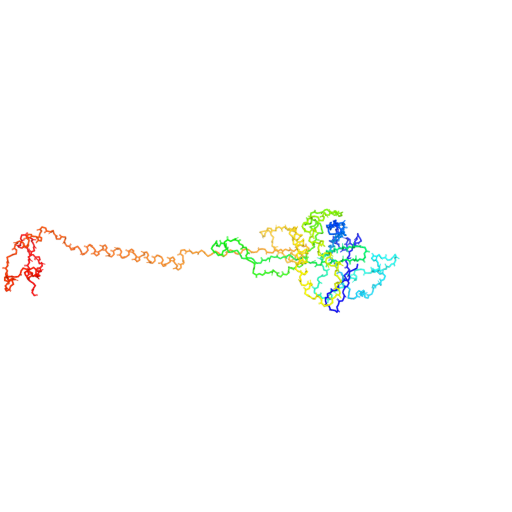3.818 -13.221 1.00 64.44 86 GLY A CA 1
ATOM 630 C C . GLY A 1 86 ? 36.398 -2.432 -12.614 1.00 64.44 86 GLY A C 1
ATOM 631 O O . GLY A 1 86 ? 37.352 -1.844 -12.109 1.00 64.44 86 GLY A O 1
ATOM 632 N N . ALA A 1 87 ? 35.164 -1.918 -12.634 1.00 69.00 87 ALA A N 1
ATOM 633 C CA . ALA A 1 87 ? 34.798 -0.743 -11.849 1.00 69.00 87 ALA A CA 1
ATOM 634 C C . ALA A 1 87 ? 34.672 -1.119 -10.361 1.00 69.00 87 ALA A C 1
ATOM 636 O O . ALA A 1 87 ? 33.961 -2.062 -10.013 1.00 69.00 87 ALA A O 1
ATOM 637 N N . ASP A 1 88 ? 35.378 -0.389 -9.495 1.00 72.50 88 ASP A N 1
ATOM 638 C CA . ASP A 1 88 ? 35.265 -0.517 -8.040 1.00 72.50 88 ASP A CA 1
ATOM 639 C C . ASP A 1 88 ? 34.189 0.458 -7.550 1.00 72.50 88 ASP A C 1
ATOM 641 O O . ASP A 1 88 ? 34.421 1.662 -7.423 1.00 72.50 88 ASP A O 1
ATOM 645 N N . CYS A 1 89 ? 32.969 -0.052 -7.402 1.00 77.12 89 CYS A N 1
ATOM 646 C CA . CYS A 1 89 ? 31.797 0.735 -7.045 1.00 77.12 89 CYS A CA 1
ATOM 647 C C . CYS A 1 89 ? 31.449 0.497 -5.578 1.00 77.12 89 CYS A C 1
ATOM 649 O O . CYS A 1 89 ? 30.871 -0.533 -5.230 1.00 77.12 89 CYS A O 1
ATOM 651 N N . ASP A 1 90 ? 31.780 1.466 -4.724 1.00 78.38 90 ASP A N 1
ATOM 652 C CA . ASP A 1 90 ? 31.410 1.443 -3.308 1.00 78.38 90 ASP A CA 1
ATOM 653 C C . ASP A 1 90 ? 29.917 1.771 -3.144 1.00 78.38 90 ASP A C 1
ATOM 655 O O . ASP A 1 90 ? 29.497 2.912 -2.928 1.00 78.38 90 ASP A O 1
ATOM 659 N N . TYR A 1 91 ? 29.083 0.748 -3.308 1.00 77.31 91 TYR A N 1
ATOM 660 C CA . TYR A 1 91 ? 27.643 0.876 -3.133 1.00 77.31 91 TYR A CA 1
ATOM 661 C C . TYR A 1 91 ? 27.226 1.031 -1.669 1.00 77.31 91 TYR A C 1
ATOM 663 O O . TYR A 1 91 ? 26.175 1.617 -1.401 1.00 77.31 91 TYR A O 1
ATOM 671 N N . ASP A 1 92 ? 28.042 0.576 -0.719 1.00 77.00 92 ASP A N 1
ATOM 672 C CA . ASP A 1 92 ? 27.773 0.801 0.700 1.00 77.00 92 ASP A CA 1
ATOM 673 C C . ASP A 1 92 ? 27.796 2.303 0.999 1.00 77.00 92 ASP A C 1
ATOM 675 O O . ASP A 1 92 ? 26.897 2.816 1.672 1.00 77.00 92 ASP A O 1
ATOM 679 N N . LEU A 1 93 ? 28.739 3.040 0.400 1.00 77.19 93 LEU A N 1
ATOM 680 C CA . LEU A 1 93 ? 28.774 4.499 0.457 1.00 77.19 93 LEU A CA 1
ATOM 681 C C . LEU A 1 93 ? 27.514 5.127 -0.162 1.00 77.19 93 LEU A C 1
ATOM 683 O O . LEU A 1 93 ? 26.919 6.017 0.452 1.00 77.19 93 LEU A O 1
ATOM 687 N N . LEU A 1 94 ? 27.053 4.633 -1.317 1.00 78.38 94 LEU A N 1
ATOM 688 C CA . LEU A 1 94 ? 25.849 5.135 -1.998 1.00 78.38 94 LEU A CA 1
ATOM 689 C C . LEU A 1 94 ? 24.593 5.033 -1.120 1.00 78.38 94 LEU A C 1
ATOM 691 O O . LEU A 1 94 ? 23.842 5.999 -0.986 1.00 78.38 94 LEU A O 1
ATOM 695 N N . PHE A 1 95 ? 24.377 3.871 -0.500 1.00 77.50 95 PHE A N 1
ATOM 696 C CA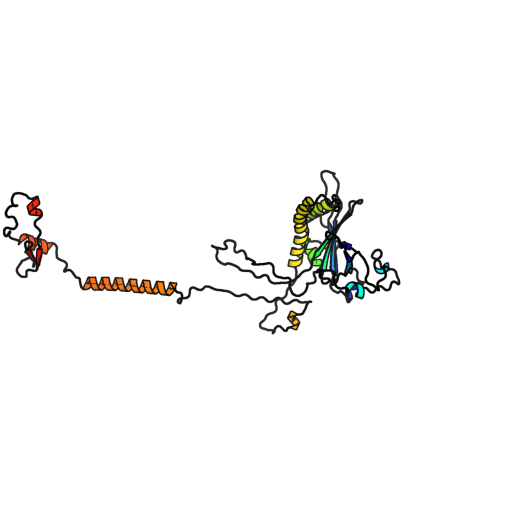 . PHE A 1 95 ? 23.207 3.584 0.338 1.00 77.50 95 PHE A CA 1
ATOM 697 C C . PHE A 1 95 ? 23.407 3.971 1.818 1.00 77.50 95 PHE A C 1
ATOM 699 O O . PHE A 1 95 ? 22.519 3.769 2.656 1.00 77.50 95 PHE A O 1
ATOM 706 N N . SER A 1 96 ? 24.562 4.540 2.173 1.00 71.81 96 SER A N 1
ATOM 707 C CA . SER A 1 96 ? 24.813 5.123 3.500 1.00 71.81 96 SER A CA 1
ATOM 708 C C . SER A 1 96 ? 24.425 6.603 3.596 1.00 71.81 96 SER A C 1
ATOM 710 O O . SER A 1 96 ? 24.263 7.111 4.706 1.00 71.81 96 SER A O 1
ATOM 712 N N . ALA A 1 97 ? 24.260 7.291 2.459 1.00 63.09 97 ALA A N 1
ATOM 713 C CA . ALA A 1 97 ? 24.025 8.729 2.425 1.00 63.09 97 ALA A CA 1
ATOM 714 C C . ALA A 1 97 ? 22.692 9.119 3.107 1.00 63.09 97 ALA A C 1
ATOM 716 O O . ALA A 1 97 ? 21.656 8.496 2.849 1.00 63.09 97 ALA A O 1
ATOM 717 N N . PRO A 1 98 ? 22.685 10.153 3.971 1.00 58.31 98 PRO A N 1
ATOM 718 C CA . PRO A 1 98 ? 21.464 10.626 4.613 1.00 58.31 98 PRO A CA 1
ATOM 719 C C . PRO A 1 98 ? 20.512 11.244 3.571 1.00 58.31 98 PRO A C 1
ATOM 721 O O . PRO A 1 98 ? 20.971 11.975 2.689 1.00 58.31 98 PRO A O 1
ATOM 724 N N . PRO A 1 99 ? 19.192 10.978 3.648 1.00 59.00 99 PRO A N 1
ATOM 725 C CA . PRO A 1 99 ? 18.244 11.480 2.662 1.00 59.00 99 PRO A CA 1
ATOM 726 C C . PRO A 1 99 ? 18.164 13.016 2.675 1.00 59.00 99 PRO A C 1
ATOM 728 O O . PRO A 1 99 ? 18.177 13.622 3.749 1.00 59.00 99 PRO A O 1
ATOM 731 N N . PRO A 1 100 ? 18.024 13.659 1.500 1.00 53.81 100 PRO A N 1
ATOM 732 C CA . PRO A 1 100 ? 18.067 15.116 1.380 1.00 53.81 100 PRO A CA 1
ATOM 733 C C . PRO A 1 100 ? 16.860 15.856 1.990 1.00 53.81 100 PRO A C 1
ATOM 735 O O . PRO A 1 100 ? 16.977 17.044 2.271 1.00 53.81 100 PRO A O 1
ATOM 738 N N . ALA A 1 101 ? 15.730 15.191 2.249 1.00 50.03 101 ALA A N 1
ATOM 739 C CA . ALA A 1 101 ? 14.603 15.726 3.022 1.00 50.03 101 ALA A CA 1
ATOM 740 C C . ALA A 1 101 ? 13.586 14.610 3.299 1.00 50.03 101 ALA A C 1
ATOM 742 O O . ALA A 1 101 ? 13.240 13.919 2.351 1.00 50.03 101 ALA A O 1
ATOM 743 N N . ALA A 1 102 ? 13.121 14.474 4.553 1.00 47.06 102 ALA A N 1
ATOM 744 C CA . ALA A 1 102 ? 11.927 13.767 5.081 1.00 47.06 102 ALA A CA 1
ATOM 745 C C . ALA A 1 102 ? 11.539 12.347 4.587 1.00 47.06 102 ALA A C 1
ATOM 747 O O . ALA A 1 102 ? 10.712 11.700 5.226 1.00 47.06 102 ALA A O 1
ATOM 748 N N . ASN A 1 103 ? 12.122 11.835 3.511 1.00 52.78 103 ASN A N 1
ATOM 749 C CA . ASN A 1 103 ? 11.815 10.553 2.908 1.00 52.78 103 ASN A CA 1
ATOM 750 C C . ASN A 1 103 ? 12.715 9.503 3.543 1.00 52.78 103 ASN A C 1
ATOM 752 O O . ASN A 1 103 ? 13.944 9.608 3.495 1.00 52.78 103 ASN A O 1
ATOM 756 N N . ALA A 1 104 ? 12.095 8.506 4.172 1.00 58.09 104 ALA A N 1
ATOM 757 C CA . ALA A 1 104 ? 12.833 7.394 4.742 1.00 58.09 104 ALA A CA 1
ATOM 758 C C . ALA A 1 104 ? 13.560 6.651 3.617 1.00 58.09 104 ALA A C 1
ATOM 760 O O . ALA A 1 104 ? 12.989 6.367 2.565 1.00 58.09 104 ALA A O 1
ATOM 761 N N . THR A 1 105 ? 14.835 6.348 3.840 1.00 69.75 105 THR A N 1
ATOM 762 C CA . THR A 1 105 ? 15.623 5.517 2.929 1.00 69.75 105 THR A CA 1
ATOM 763 C C . THR A 1 105 ? 15.402 4.037 3.180 1.00 69.75 105 THR A C 1
ATOM 765 O O . THR A 1 105 ? 15.907 3.253 2.392 1.00 69.75 105 THR A O 1
ATOM 768 N N . SER A 1 106 ? 14.677 3.648 4.235 1.00 77.94 106 SER A N 1
ATOM 769 C CA . SER A 1 106 ? 14.510 2.258 4.657 1.00 77.94 106 SER A CA 1
ATOM 770 C C . SER A 1 106 ? 13.134 1.672 4.333 1.00 77.94 106 SER A C 1
ATOM 772 O O . SER A 1 106 ? 12.119 2.359 4.443 1.00 77.94 106 SER A O 1
ATOM 774 N N . TYR A 1 107 ? 13.116 0.385 3.966 1.00 84.00 107 TYR A N 1
ATOM 775 C CA . TYR A 1 107 ? 11.913 -0.423 3.700 1.00 84.00 107 TYR A CA 1
ATOM 776 C C . TYR A 1 107 ? 10.905 0.247 2.749 1.00 84.00 107 TYR A C 1
ATOM 778 O O . TYR A 1 107 ? 9.697 0.280 2.999 1.00 84.00 107 TYR A O 1
ATOM 786 N N . VAL A 1 108 ? 11.410 0.805 1.649 1.00 87.56 108 VAL A N 1
ATOM 787 C CA . VAL A 1 108 ? 10.597 1.508 0.651 1.00 87.56 108 VAL A CA 1
ATOM 788 C C . VAL A 1 108 ? 10.078 0.511 -0.375 1.00 87.56 108 VAL A C 1
ATOM 790 O O . VAL A 1 108 ? 10.849 -0.267 -0.936 1.00 87.56 108 VAL A O 1
ATOM 793 N N . THR A 1 109 ? 8.779 0.573 -0.665 1.00 89.62 109 THR A N 1
ATOM 794 C CA . THR A 1 109 ? 8.184 -0.158 -1.788 1.00 89.62 109 THR A CA 1
ATOM 795 C C . THR A 1 109 ? 7.897 0.801 -2.936 1.00 89.62 109 THR A C 1
ATOM 797 O O . THR A 1 109 ? 7.302 1.857 -2.734 1.00 89.62 109 THR A O 1
ATOM 800 N N . THR A 1 110 ? 8.337 0.428 -4.135 1.00 90.06 110 THR A N 1
ATOM 801 C CA . THR A 1 110 ? 8.149 1.179 -5.380 1.00 90.06 110 THR A CA 1
ATOM 802 C C . THR A 1 110 ? 7.286 0.362 -6.324 1.00 90.06 110 THR A C 1
ATOM 804 O O . THR A 1 110 ? 7.640 -0.767 -6.663 1.00 90.06 110 THR A O 1
ATOM 807 N N . LEU A 1 111 ? 6.180 0.939 -6.774 1.00 90.81 111 LEU A N 1
ATOM 808 C CA . LEU A 1 111 ? 5.335 0.383 -7.824 1.00 90.81 111 LEU A CA 1
ATOM 809 C C . LEU A 1 111 ? 5.636 1.154 -9.106 1.00 90.81 111 LEU A C 1
ATOM 811 O O . LEU A 1 111 ? 5.393 2.359 -9.160 1.00 90.81 111 LEU A O 1
ATOM 815 N N . ARG A 1 112 ? 6.185 0.482 -10.116 1.00 90.56 112 ARG A N 1
ATOM 816 C CA . ARG A 1 112 ? 6.478 1.060 -11.429 1.00 90.56 112 ARG A CA 1
ATOM 817 C C . ARG A 1 112 ? 5.502 0.499 -12.449 1.00 90.56 112 ARG A C 1
ATOM 819 O O . ARG A 1 112 ? 5.407 -0.710 -12.610 1.00 90.56 112 ARG A O 1
ATOM 826 N N . MET A 1 113 ? 4.800 1.385 -13.138 1.00 91.81 113 MET A N 1
ATOM 827 C CA . MET A 1 113 ? 3.841 1.049 -14.182 1.00 91.81 113 MET A CA 1
ATOM 828 C C . MET A 1 113 ? 4.323 1.703 -15.470 1.00 91.81 113 MET A C 1
ATOM 830 O O . MET A 1 113 ? 4.524 2.918 -15.501 1.00 91.81 113 MET A O 1
ATOM 834 N N . THR A 1 114 ? 4.541 0.908 -16.511 1.00 92.94 114 THR A N 1
ATOM 835 C CA . THR A 1 114 ? 5.074 1.389 -17.789 1.00 92.94 114 THR A CA 1
ATOM 836 C C . THR A 1 114 ? 4.119 1.029 -18.912 1.00 92.94 114 THR A C 1
ATOM 838 O O . THR A 1 114 ? 3.720 -0.122 -19.037 1.00 92.94 114 THR A O 1
ATOM 841 N N . MET A 1 115 ? 3.762 2.009 -19.735 1.00 92.56 115 MET A N 1
ATOM 842 C CA . MET A 1 115 ? 2.982 1.821 -20.957 1.00 92.56 115 MET A CA 1
ATOM 843 C C . MET A 1 115 ? 3.732 2.478 -22.116 1.00 92.56 115 MET A C 1
ATOM 845 O O . MET A 1 115 ? 4.234 3.594 -21.977 1.00 92.56 115 MET A O 1
ATOM 849 N N . SER A 1 116 ? 3.808 1.807 -23.265 1.00 91.06 116 SER A N 1
ATOM 850 C CA . SER A 1 116 ? 4.407 2.379 -24.473 1.00 91.06 116 SER A CA 1
ATOM 851 C C . SER A 1 116 ? 3.618 2.011 -25.720 1.00 91.06 116 SER A C 1
ATOM 853 O O . SER A 1 116 ? 3.356 0.837 -25.961 1.00 91.06 116 SER A O 1
ATOM 855 N N . ASP A 1 117 ? 3.304 3.012 -26.542 1.00 85.88 117 ASP A N 1
ATOM 856 C CA . ASP A 1 117 ? 2.695 2.855 -27.871 1.00 85.88 117 ASP A CA 1
ATOM 857 C C . ASP A 1 117 ? 3.748 2.708 -28.998 1.00 85.88 117 ASP A C 1
ATOM 859 O O . ASP A 1 117 ? 3.418 2.733 -30.184 1.00 85.88 117 ASP A O 1
ATOM 863 N N . GLY A 1 118 ? 5.032 2.581 -28.636 1.00 82.75 118 GLY A N 1
ATOM 864 C CA . GLY A 1 118 ? 6.173 2.532 -29.555 1.00 82.75 118 GLY A CA 1
ATOM 865 C C . GLY A 1 118 ? 6.746 3.897 -29.959 1.00 82.75 118 GLY A C 1
ATOM 866 O O . GLY A 1 118 ? 7.862 3.940 -30.475 1.00 82.75 118 GLY A O 1
ATOM 867 N N . THR A 1 119 ? 6.038 5.001 -29.703 1.00 83.75 119 THR A N 1
ATOM 868 C CA . THR A 1 119 ? 6.504 6.377 -29.967 1.00 83.75 119 THR A CA 1
ATOM 869 C C . THR A 1 119 ? 6.718 7.147 -28.665 1.00 83.75 119 THR A C 1
ATOM 871 O O . THR A 1 119 ? 7.750 7.788 -28.476 1.00 83.75 119 THR A O 1
ATOM 874 N N . ASN A 1 120 ? 5.761 7.036 -27.754 1.00 84.88 120 ASN A N 1
ATOM 875 C CA . ASN A 1 120 ? 5.734 7.620 -26.430 1.00 84.88 120 ASN A CA 1
ATOM 876 C C . ASN A 1 120 ? 5.878 6.521 -25.369 1.00 84.88 120 ASN A C 1
ATOM 878 O O . ASN A 1 120 ? 5.557 5.344 -25.576 1.00 84.88 120 ASN A O 1
ATOM 882 N N . VAL A 1 121 ? 6.379 6.920 -24.202 1.00 86.12 121 VAL A N 1
ATOM 883 C CA . VAL A 1 121 ? 6.499 6.050 -23.032 1.00 86.12 121 VAL A CA 1
ATOM 884 C C . VAL A 1 121 ? 5.943 6.799 -21.831 1.00 86.12 121 VAL A C 1
ATOM 886 O O . VAL A 1 121 ? 6.469 7.843 -21.448 1.00 86.12 121 VAL A O 1
ATOM 889 N N . ALA A 1 122 ? 4.895 6.248 -21.232 1.00 85.31 122 ALA A N 1
ATOM 890 C CA . ALA A 1 122 ? 4.353 6.688 -19.961 1.00 85.31 122 ALA A CA 1
ATOM 891 C C . ALA A 1 122 ? 4.942 5.817 -18.852 1.00 85.31 122 ALA A C 1
ATOM 893 O O . ALA A 1 122 ? 4.810 4.592 -18.876 1.00 85.31 122 ALA A O 1
ATOM 894 N N . VAL A 1 123 ? 5.581 6.454 -17.871 1.00 84.75 123 VAL A N 1
ATOM 895 C CA . VAL A 1 123 ? 6.091 5.784 -16.672 1.00 84.75 123 VAL A CA 1
ATOM 896 C C . VAL A 1 123 ? 5.471 6.442 -15.458 1.00 84.75 123 VAL A C 1
ATOM 898 O O . VAL A 1 123 ? 5.622 7.644 -15.247 1.00 84.75 123 VAL A O 1
ATOM 901 N N . LEU A 1 124 ? 4.813 5.632 -14.640 1.00 83.19 124 LEU A N 1
ATOM 902 C CA . LEU A 1 124 ? 4.281 6.040 -13.357 1.00 83.19 124 LEU A CA 1
ATOM 903 C C . LEU A 1 124 ? 5.000 5.279 -12.245 1.00 83.19 124 LEU A C 1
ATOM 905 O O . LEU A 1 124 ? 5.067 4.052 -12.270 1.00 83.19 124 LEU A O 1
ATOM 909 N N . ALA A 1 125 ? 5.538 6.010 -11.270 1.00 83.31 125 ALA A N 1
ATOM 910 C CA . ALA A 1 125 ? 6.239 5.444 -10.124 1.00 83.31 125 ALA A CA 1
ATOM 911 C C . ALA A 1 125 ? 5.587 5.911 -8.819 1.00 83.31 125 ALA A C 1
ATOM 913 O O . ALA A 1 125 ? 5.482 7.111 -8.565 1.00 83.31 125 ALA A O 1
ATOM 914 N N . VAL A 1 126 ? 5.156 4.955 -7.996 1.00 84.19 126 VAL A N 1
ATOM 915 C CA . VAL A 1 126 ? 4.523 5.200 -6.697 1.00 84.19 126 VAL A CA 1
ATOM 916 C C . VAL A 1 126 ? 5.410 4.642 -5.604 1.00 84.19 126 VAL A C 1
ATOM 918 O O . VAL A 1 126 ? 5.618 3.432 -5.524 1.00 84.19 126 VAL A O 1
ATOM 921 N N . ASP A 1 127 ? 5.866 5.531 -4.734 1.00 84.88 127 ASP A N 1
ATOM 922 C CA . ASP A 1 127 ? 6.647 5.175 -3.562 1.00 84.88 127 ASP A CA 1
ATOM 923 C C . ASP A 1 127 ? 5.774 5.205 -2.317 1.00 84.88 127 ASP A C 1
ATOM 925 O O . ASP A 1 127 ? 5.086 6.192 -2.051 1.00 84.88 127 ASP A O 1
ATOM 929 N N . TYR A 1 128 ? 5.836 4.142 -1.522 1.00 85.12 128 TYR A N 1
ATOM 930 C CA . TYR A 1 128 ? 5.224 4.134 -0.204 1.00 85.12 128 TYR A CA 1
ATOM 931 C C . TYR A 1 128 ? 6.085 3.407 0.822 1.00 85.12 128 TYR A C 1
ATOM 933 O O . TYR A 1 128 ? 6.916 2.550 0.511 1.00 85.12 128 TYR A O 1
ATOM 941 N N . ILE A 1 129 ? 5.853 3.782 2.075 1.00 84.88 129 ILE A N 1
ATOM 942 C CA . ILE A 1 129 ? 6.468 3.188 3.254 1.00 84.88 129 ILE A CA 1
ATOM 943 C C . ILE A 1 129 ? 5.333 2.759 4.173 1.00 84.88 129 ILE A C 1
ATOM 945 O O . ILE A 1 129 ? 4.393 3.520 4.416 1.00 84.88 129 ILE A O 1
ATOM 949 N N . ALA A 1 130 ? 5.413 1.530 4.669 1.00 84.44 130 ALA A N 1
ATOM 950 C CA . ALA A 1 130 ? 4.417 0.982 5.569 1.00 84.44 130 ALA A CA 1
ATOM 951 C C . ALA A 1 130 ? 4.843 1.194 7.022 1.00 84.44 130 ALA A C 1
ATOM 953 O O . ALA A 1 130 ? 5.954 0.838 7.411 1.00 84.44 130 ALA A O 1
ATOM 954 N N . TYR A 1 131 ? 3.931 1.718 7.835 1.00 81.56 131 TYR A N 1
ATOM 955 C CA . TYR A 1 131 ? 4.089 1.793 9.283 1.00 81.56 131 TYR A CA 1
ATOM 956 C C . TYR A 1 131 ? 2.932 1.065 9.948 1.00 81.56 131 TYR A C 1
ATOM 958 O O . TYR A 1 131 ? 1.778 1.214 9.543 1.00 81.56 131 TYR A O 1
ATOM 966 N N . LEU A 1 132 ? 3.230 0.318 11.006 1.00 77.69 132 LEU A N 1
ATOM 967 C CA . LEU A 1 132 ? 2.215 -0.336 11.819 1.00 77.69 132 LEU A CA 1
ATOM 968 C C . LEU A 1 132 ? 1.904 0.519 13.046 1.00 77.69 132 LEU A C 1
ATOM 970 O O . LEU A 1 132 ? 2.799 0.883 13.806 1.00 77.69 132 LEU A O 1
ATOM 974 N N . ASN A 1 133 ? 0.626 0.833 13.253 1.00 76.56 133 ASN A N 1
ATOM 975 C CA . ASN A 1 133 ? 0.164 1.462 14.485 1.00 76.56 133 ASN A CA 1
ATOM 976 C C . ASN A 1 133 ? -1.302 1.111 14.772 1.00 76.56 133 ASN A C 1
ATOM 978 O O . ASN A 1 133 ? -2.068 0.785 13.865 1.00 76.56 133 ASN A O 1
ATOM 982 N N . PHE A 1 134 ? -1.712 1.210 16.035 1.00 74.94 134 PHE A N 1
ATOM 983 C CA . PHE A 1 134 ? -3.120 1.129 16.407 1.00 74.94 134 PHE A CA 1
ATOM 984 C C . PHE A 1 134 ? -3.781 2.503 16.303 1.00 74.94 134 PHE A C 1
ATOM 986 O O . PHE A 1 134 ? -3.277 3.496 16.823 1.00 74.94 134 PHE A O 1
ATOM 993 N N . THR A 1 135 ? -4.955 2.551 15.672 1.00 75.19 135 THR A N 1
ATOM 994 C CA . THR A 1 135 ? -5.830 3.724 15.756 1.00 75.19 135 THR A CA 1
ATOM 995 C C . THR A 1 135 ? -6.646 3.683 17.047 1.00 75.19 135 THR A C 1
ATOM 997 O O . THR A 1 135 ? -7.097 2.620 17.489 1.00 75.19 135 THR A O 1
ATOM 1000 N N . THR A 1 136 ? -6.842 4.844 17.668 1.00 73.62 136 THR A N 1
ATOM 1001 C CA . THR A 1 136 ? -7.796 4.996 18.762 1.00 73.62 136 THR A CA 1
ATOM 1002 C C . THR A 1 136 ? -9.197 5.076 18.178 1.00 73.62 136 THR A C 1
ATOM 1004 O O . THR A 1 136 ? -9.552 6.007 17.452 1.00 73.62 136 THR A O 1
ATOM 1007 N N . TYR A 1 137 ? -10.009 4.079 18.510 1.00 77.12 137 TYR A N 1
ATOM 1008 C CA . TYR A 1 137 ? -11.388 4.030 18.072 1.00 77.12 137 TYR A CA 1
ATOM 1009 C C . TYR A 1 137 ? -12.356 4.024 19.248 1.00 77.12 137 TYR A C 1
ATOM 1011 O O . TYR A 1 137 ? -12.097 3.450 20.307 1.00 77.12 137 TYR A O 1
ATOM 1019 N N . THR A 1 138 ? -13.497 4.664 19.041 1.00 77.50 138 THR A N 1
ATOM 1020 C CA . THR A 1 138 ? -14.626 4.679 19.962 1.00 77.50 138 THR A CA 1
ATOM 1021 C C . THR A 1 138 ? -15.806 4.003 19.287 1.00 77.50 138 THR A C 1
ATOM 1023 O O . THR A 1 138 ? -16.214 4.389 18.191 1.00 77.50 138 THR A O 1
ATOM 1026 N N . LEU A 1 139 ? -16.356 2.986 19.944 1.00 81.62 139 LEU A N 1
ATOM 1027 C CA . LEU A 1 139 ? -17.610 2.365 19.542 1.00 81.62 139 LEU A CA 1
ATOM 1028 C C . LEU A 1 139 ? -18.697 2.844 20.499 1.00 81.62 139 LEU A C 1
ATOM 1030 O O . LEU A 1 139 ? -18.664 2.505 21.682 1.00 81.62 139 LEU A O 1
ATOM 1034 N N . ASP A 1 140 ? -19.649 3.619 19.987 1.00 80.25 140 ASP A N 1
ATOM 1035 C CA . ASP A 1 140 ? -20.893 3.892 20.700 1.00 80.25 140 ASP A CA 1
ATOM 1036 C C . ASP A 1 140 ? -21.831 2.683 20.528 1.00 80.25 140 ASP A C 1
ATOM 1038 O O . ASP A 1 140 ? -22.229 2.394 19.394 1.00 80.25 140 ASP A O 1
ATOM 1042 N N . PRO A 1 141 ? -22.157 1.944 21.607 1.00 80.25 141 PRO A N 1
ATOM 1043 C CA . PRO A 1 141 ? -22.990 0.748 21.525 1.00 80.25 141 PRO A CA 1
ATOM 1044 C C . PRO A 1 141 ? -24.492 1.055 21.409 1.00 80.25 141 PRO A C 1
ATOM 1046 O O . PRO A 1 141 ? -25.294 0.131 21.277 1.00 80.25 141 PRO A O 1
ATOM 1049 N N . SER A 1 142 ? -24.912 2.317 21.525 1.00 82.38 142 SER A N 1
ATOM 1050 C CA . SER A 1 142 ? -26.327 2.683 21.514 1.00 82.38 142 SER A CA 1
ATOM 1051 C C . SER A 1 142 ? -26.881 2.730 20.088 1.00 82.38 142 SER A C 1
ATOM 1053 O O . SER A 1 142 ? -26.492 3.565 19.278 1.00 82.38 142 SER A O 1
ATOM 1055 N N . PHE A 1 143 ? -27.889 1.901 19.804 1.00 83.88 143 PHE A N 1
ATOM 1056 C CA . PHE A 1 143 ? -28.613 1.912 18.524 1.00 83.88 143 PHE A CA 1
ATOM 1057 C C . PHE A 1 143 ? -29.323 3.243 18.216 1.00 83.88 143 PHE A C 1
ATOM 1059 O O . PHE A 1 143 ? -29.678 3.493 17.068 1.00 83.88 143 PHE A O 1
ATOM 1066 N N . LEU A 1 144 ? -29.552 4.096 19.223 1.00 84.06 144 LEU A N 1
ATOM 1067 C CA . LEU A 1 144 ? -30.193 5.404 19.042 1.00 84.06 144 LEU A CA 1
ATOM 1068 C C . LEU A 1 144 ? -29.228 6.456 18.485 1.00 84.06 144 LEU A C 1
ATOM 1070 O O . LEU A 1 144 ? -29.645 7.351 17.758 1.00 84.06 144 LEU A O 1
ATOM 1074 N N . THR A 1 145 ? -27.952 6.361 18.850 1.00 83.62 145 THR A N 1
ATOM 1075 C CA . THR A 1 145 ? -26.903 7.337 18.517 1.00 83.62 145 THR A CA 1
ATOM 1076 C C . THR A 1 145 ? -25.924 6.796 17.474 1.00 83.62 145 THR A C 1
ATOM 1078 O O . THR A 1 145 ? -25.321 7.574 16.741 1.00 83.62 145 THR A O 1
ATOM 1081 N N . ASN A 1 146 ? -25.838 5.470 17.334 1.00 84.88 146 ASN A N 1
ATOM 1082 C CA . ASN A 1 146 ? -25.052 4.756 16.335 1.00 84.88 146 ASN A CA 1
ATOM 1083 C C . ASN A 1 146 ? -25.856 3.584 15.727 1.00 84.88 146 ASN A C 1
ATOM 1085 O O . ASN A 1 146 ? -25.576 2.415 16.006 1.00 84.88 146 ASN A O 1
ATOM 1089 N N . PRO A 1 147 ? -26.874 3.863 14.891 1.00 83.81 147 PRO A N 1
ATOM 1090 C CA . PRO A 1 147 ? -27.766 2.831 14.349 1.00 83.81 147 PRO A CA 1
ATOM 1091 C C . PRO A 1 147 ? -27.054 1.827 13.433 1.00 83.81 147 PRO A C 1
ATOM 1093 O O . PRO A 1 147 ? -27.519 0.701 13.277 1.00 83.81 147 PRO A O 1
ATOM 1096 N N . LEU A 1 148 ? -25.928 2.228 12.839 1.00 84.81 148 LEU A N 1
ATOM 1097 C CA . LEU A 1 148 ? -25.128 1.394 11.943 1.00 84.81 148 LEU A CA 1
ATOM 1098 C C . LEU A 1 148 ? -23.989 0.657 12.665 1.00 84.81 148 LEU A C 1
ATOM 1100 O O . LEU A 1 148 ? -23.234 -0.054 12.009 1.00 84.81 148 LEU A O 1
ATOM 1104 N N . LEU A 1 149 ? -23.853 0.824 13.991 1.00 83.56 149 LEU A N 1
ATOM 1105 C CA . LEU A 1 149 ? -22.760 0.256 14.793 1.00 83.56 149 LEU A CA 1
ATOM 1106 C C . LEU A 1 149 ? -21.374 0.529 14.185 1.00 83.56 149 LEU A C 1
ATOM 1108 O O . LEU A 1 149 ? -20.465 -0.298 14.258 1.00 83.56 149 LEU A O 1
ATOM 1112 N N . LEU A 1 150 ? -21.215 1.701 13.569 1.00 83.88 150 LEU A N 1
ATOM 1113 C CA . LEU A 1 150 ? -19.963 2.083 12.941 1.00 83.88 150 LEU A CA 1
ATOM 1114 C C . LEU A 1 150 ? -18.965 2.508 14.008 1.00 83.88 150 LEU A C 1
ATOM 1116 O O . LEU A 1 150 ? -19.302 3.152 15.005 1.00 83.88 150 LEU A O 1
ATOM 1120 N N . ILE A 1 151 ? -17.719 2.128 13.777 1.00 81.06 151 ILE A N 1
ATOM 1121 C CA . ILE A 1 151 ? -16.598 2.508 14.617 1.00 81.06 151 ILE A CA 1
ATOM 1122 C C . ILE A 1 151 ? -16.204 3.940 14.249 1.00 81.06 151 ILE A C 1
ATOM 1124 O O . ILE A 1 151 ? -16.004 4.248 13.076 1.00 81.06 151 ILE A O 1
ATOM 1128 N N . GLN A 1 152 ? -16.088 4.812 15.247 1.00 77.94 152 GLN A N 1
ATOM 1129 C CA . GLN A 1 152 ? -15.612 6.178 15.052 1.00 77.94 152 GLN A CA 1
ATOM 1130 C C . GLN A 1 152 ? -14.130 6.251 15.409 1.00 77.94 152 GLN A C 1
ATOM 1132 O O . GLN A 1 152 ? -13.728 5.857 16.503 1.00 77.94 152 GLN A O 1
ATOM 1137 N N . THR A 1 153 ? -13.312 6.762 14.496 1.00 75.44 153 THR A N 1
ATOM 1138 C CA . THR A 1 153 ? -11.885 7.021 14.722 1.00 75.44 153 THR A CA 1
ATOM 1139 C C . THR A 1 153 ? -11.678 8.521 14.880 1.00 75.44 153 THR A C 1
ATOM 1141 O O . THR A 1 153 ? -12.069 9.285 13.999 1.00 75.44 153 THR A O 1
ATOM 1144 N N . ALA A 1 154 ? -11.075 8.959 15.987 1.00 68.62 154 ALA A N 1
ATOM 1145 C CA . ALA A 1 154 ? -10.890 10.390 16.256 1.00 68.62 154 ALA A CA 1
ATOM 1146 C C . ALA A 1 154 ? -9.816 11.031 15.357 1.00 68.62 154 ALA A C 1
ATOM 1148 O O . ALA A 1 154 ? -9.894 12.218 15.049 1.00 68.62 154 ALA A O 1
ATOM 1149 N N . SER A 1 155 ? -8.817 10.248 14.939 1.00 69.88 155 SER A N 1
ATOM 1150 C CA . SER A 1 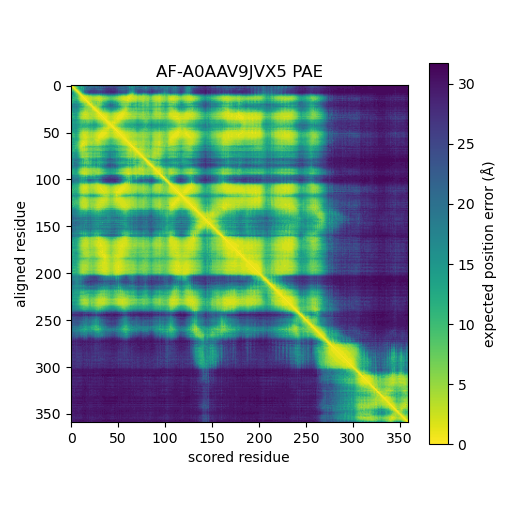155 ? -7.726 10.695 14.073 1.00 69.88 155 SER A CA 1
ATOM 1151 C C . SER A 1 155 ? -6.978 9.508 13.465 1.00 69.88 155 SER A C 1
ATOM 1153 O O . SER A 1 155 ? -6.945 8.414 14.039 1.00 69.88 155 SER A O 1
ATOM 1155 N N . THR A 1 156 ? -6.310 9.734 12.334 1.00 67.44 156 THR A N 1
ATOM 1156 C CA . THR A 1 156 ? -5.279 8.814 11.843 1.00 67.44 156 THR A CA 1
ATOM 1157 C C . THR A 1 156 ? -4.130 8.760 12.855 1.00 67.44 156 THR A C 1
ATOM 1159 O O . THR A 1 156 ? -3.718 9.814 13.352 1.00 67.44 156 THR A O 1
ATOM 1162 N N . PRO A 1 157 ? -3.627 7.568 13.214 1.00 68.12 157 PRO A N 1
ATOM 1163 C CA . PRO A 1 157 ? -2.503 7.461 14.132 1.00 68.12 157 PRO A CA 1
ATOM 1164 C C . PRO A 1 157 ? -1.250 8.093 13.513 1.00 68.12 157 PRO A C 1
ATOM 1166 O O . PRO A 1 157 ? -1.087 8.104 12.292 1.00 68.12 157 PRO A O 1
ATOM 1169 N N . SER A 1 158 ? -0.351 8.608 14.354 1.00 69.19 158 SER A N 1
ATOM 1170 C CA . SER A 1 158 ? 0.994 8.962 13.896 1.00 69.19 158 SER A CA 1
ATOM 1171 C C . SER A 1 158 ? 1.698 7.712 13.348 1.00 69.19 158 SER A C 1
ATOM 1173 O O . SER A 1 158 ? 1.383 6.607 13.805 1.00 69.19 158 SER A O 1
ATOM 1175 N N . PRO A 1 159 ? 2.659 7.844 12.419 1.00 67.62 159 PRO A N 1
ATOM 1176 C CA . PRO A 1 159 ? 3.486 6.716 11.998 1.00 67.62 159 PRO A CA 1
ATOM 1177 C C . PRO A 1 159 ? 4.063 5.975 13.214 1.00 67.62 159 PRO A C 1
ATOM 1179 O O . PRO A 1 159 ? 4.446 6.607 14.204 1.00 67.62 159 PRO A O 1
ATOM 1182 N N . GLY A 1 160 ? 4.042 4.642 13.169 1.00 63.59 160 GLY A N 1
ATOM 1183 C CA . GLY A 1 160 ? 4.629 3.786 14.201 1.00 63.59 160 GLY A CA 1
ATOM 1184 C C . GLY A 1 160 ? 6.154 3.909 14.269 1.00 63.59 160 GLY A C 1
ATOM 1185 O O . GLY A 1 160 ? 6.781 4.555 13.429 1.00 63.59 160 GLY A O 1
ATOM 1186 N N . ILE A 1 161 ? 6.758 3.282 15.281 1.00 62.34 161 ILE A N 1
ATOM 1187 C CA . ILE A 1 161 ? 8.218 3.218 15.415 1.00 62.34 161 ILE A CA 1
ATOM 1188 C C . ILE A 1 161 ? 8.725 2.141 14.448 1.00 62.34 161 ILE A C 1
ATOM 1190 O O . ILE A 1 161 ? 8.464 0.960 14.660 1.00 62.34 161 ILE A O 1
ATOM 1194 N N . GLY A 1 162 ? 9.424 2.565 13.394 1.00 71.19 162 GLY A N 1
ATOM 1195 C CA . GLY A 1 162 ? 10.008 1.680 12.383 1.00 71.19 162 GLY A CA 1
ATOM 1196 C C . GLY A 1 162 ? 9.088 1.418 11.186 1.00 71.19 162 GLY A C 1
ATOM 1197 O O . GLY A 1 162 ? 7.888 1.182 11.332 1.00 71.19 162 GLY A O 1
ATOM 1198 N N . ALA A 1 163 ? 9.665 1.491 9.986 1.00 78.75 163 ALA A N 1
ATOM 1199 C CA . ALA A 1 163 ? 9.004 1.059 8.760 1.00 78.75 163 ALA A CA 1
ATOM 1200 C C . ALA A 1 163 ? 9.039 -0.471 8.658 1.00 78.75 163 ALA A C 1
ATOM 1202 O O . ALA A 1 163 ? 10.002 -1.096 9.096 1.00 78.75 163 ALA A O 1
ATOM 1203 N N . VAL A 1 164 ? 7.998 -1.069 8.083 1.00 80.81 164 VAL A N 1
ATOM 1204 C CA . VAL A 1 164 ? 7.871 -2.527 7.963 1.00 80.81 164 VAL A CA 1
ATOM 1205 C C . VAL A 1 164 ? 8.159 -2.962 6.527 1.00 80.81 164 VAL A C 1
ATOM 1207 O O . VAL A 1 164 ? 7.589 -2.374 5.603 1.00 80.81 164 VAL A O 1
ATOM 1210 N N . PRO A 1 165 ? 8.993 -3.999 6.311 1.00 84.19 165 PRO A N 1
ATOM 1211 C CA . PRO A 1 165 ? 9.216 -4.544 4.979 1.00 84.19 165 PRO A CA 1
ATOM 1212 C C . PRO A 1 165 ? 7.922 -5.142 4.417 1.00 84.19 165 PRO A C 1
ATOM 1214 O O . PRO A 1 165 ? 7.253 -5.951 5.062 1.00 84.19 165 PRO A O 1
ATOM 1217 N N . VAL A 1 166 ? 7.588 -4.778 3.181 1.00 87.38 166 VAL A N 1
ATOM 1218 C CA . VAL A 1 166 ? 6.427 -5.315 2.462 1.00 87.38 166 VAL A CA 1
ATOM 1219 C C . VAL A 1 166 ? 6.905 -6.360 1.463 1.00 87.38 166 VAL A C 1
ATOM 1221 O O . VAL A 1 166 ? 7.822 -6.108 0.687 1.00 87.38 166 VAL A O 1
ATOM 1224 N N . ASN A 1 167 ? 6.304 -7.549 1.459 1.00 88.62 167 ASN A N 1
ATOM 1225 C CA . ASN A 1 167 ? 6.652 -8.576 0.481 1.00 88.62 167 ASN A CA 1
ATOM 1226 C C . ASN A 1 167 ? 5.921 -8.311 -0.854 1.00 88.62 167 ASN A C 1
ATOM 1228 O O . ASN A 1 167 ? 4.690 -8.271 -0.844 1.00 88.62 167 ASN A O 1
ATOM 1232 N N . PRO A 1 168 ? 6.617 -8.208 -2.007 1.00 90.81 168 PRO A N 1
ATOM 1233 C CA . PRO A 1 168 ? 5.979 -8.019 -3.316 1.00 90.81 168 PRO A CA 1
ATOM 1234 C C . PRO A 1 168 ? 4.925 -9.077 -3.671 1.00 90.81 168 PRO A C 1
ATOM 1236 O O . PRO A 1 168 ? 3.985 -8.793 -4.411 1.00 90.81 168 PRO A O 1
ATOM 1239 N N . ALA A 1 169 ? 5.039 -10.288 -3.112 1.00 90.75 169 ALA A N 1
ATOM 1240 C CA . ALA A 1 169 ? 4.046 -11.346 -3.289 1.00 90.75 169 ALA A CA 1
ATOM 1241 C C . ALA A 1 169 ? 2.650 -10.959 -2.766 1.00 90.75 169 ALA A C 1
ATOM 1243 O O . ALA A 1 169 ? 1.648 -11.441 -3.286 1.00 90.75 169 ALA A O 1
ATOM 1244 N N . TRP A 1 170 ? 2.565 -10.070 -1.773 1.00 91.88 170 TRP A N 1
ATOM 1245 C CA . TRP A 1 170 ? 1.286 -9.543 -1.298 1.00 91.88 170 TRP A CA 1
ATOM 1246 C C . TRP A 1 170 ? 0.655 -8.607 -2.332 1.00 91.88 170 TRP A C 1
ATOM 1248 O O . TRP A 1 170 ? -0.549 -8.671 -2.549 1.00 91.88 170 TRP A O 1
ATOM 1258 N N . THR A 1 171 ? 1.449 -7.811 -3.052 1.00 91.75 171 THR A N 1
ATOM 1259 C CA . THR A 1 171 ? 0.930 -6.994 -4.157 1.00 91.75 171 THR A CA 1
ATOM 1260 C C . THR A 1 171 ? 0.436 -7.873 -5.306 1.00 91.75 171 THR A C 1
ATOM 1262 O O . THR A 1 171 ? -0.639 -7.626 -5.846 1.00 91.75 171 THR A O 1
ATOM 1265 N N . LEU A 1 172 ? 1.163 -8.944 -5.643 1.00 93.25 172 LEU A N 1
ATOM 1266 C CA . LEU A 1 172 ? 0.710 -9.940 -6.623 1.00 93.25 172 LEU A CA 1
ATOM 1267 C C . LEU A 1 172 ? -0.628 -10.583 -6.214 1.00 93.25 172 LEU A C 1
ATOM 1269 O O . LEU A 1 172 ? -1.553 -10.679 -7.022 1.00 93.25 172 LEU A O 1
ATOM 1273 N N . ALA A 1 173 ? -0.765 -10.954 -4.937 1.00 91.50 173 ALA A N 1
ATOM 1274 C CA . ALA A 1 173 ? -2.005 -11.500 -4.394 1.00 91.50 173 ALA A CA 1
ATOM 1275 C C . ALA A 1 173 ? -3.164 -10.488 -4.447 1.00 91.50 173 ALA A C 1
ATOM 1277 O O . ALA A 1 173 ? -4.266 -10.857 -4.855 1.00 91.50 173 ALA A O 1
ATOM 1278 N N . ALA A 1 174 ? -2.911 -9.210 -4.135 1.00 90.94 174 ALA A N 1
ATOM 1279 C CA . ALA A 1 174 ? -3.904 -8.135 -4.223 1.00 90.94 174 ALA A CA 1
ATOM 1280 C C . ALA A 1 174 ? -4.443 -7.960 -5.655 1.00 90.94 174 ALA A C 1
ATOM 1282 O O . ALA A 1 174 ? -5.627 -7.700 -5.858 1.00 90.94 174 ALA A O 1
ATOM 1283 N N . TRP A 1 175 ? -3.590 -8.173 -6.660 1.00 91.31 175 TRP A N 1
ATOM 1284 C CA . TRP A 1 175 ? -3.970 -8.167 -8.076 1.00 91.31 175 TRP A CA 1
ATOM 1285 C C . TRP A 1 175 ? -4.500 -9.516 -8.589 1.00 91.31 175 TRP A C 1
ATOM 1287 O O . TRP A 1 175 ? -4.995 -9.605 -9.719 1.00 91.31 175 TRP A O 1
ATOM 1297 N N . SER A 1 176 ? -4.455 -10.559 -7.754 1.00 92.19 176 SER A N 1
ATOM 1298 C CA . SER A 1 176 ? -4.823 -11.934 -8.106 1.00 92.19 176 SER A CA 1
ATOM 1299 C C . SER A 1 176 ? -4.093 -12.413 -9.366 1.00 92.19 176 SER A C 1
ATOM 1301 O O . SER A 1 176 ? -4.726 -12.831 -10.344 1.00 92.19 176 SER A O 1
ATOM 1303 N N . VAL A 1 177 ? -2.764 -12.290 -9.350 1.00 94.75 177 VAL A N 1
ATOM 1304 C CA . VAL A 1 177 ? -1.863 -12.668 -10.445 1.00 94.75 177 VAL A CA 1
ATOM 1305 C C . VAL A 1 177 ? -0.610 -13.348 -9.895 1.00 94.75 177 VAL A C 1
ATOM 1307 O O . VAL A 1 177 ? -0.152 -13.024 -8.803 1.00 94.75 177 VAL A O 1
ATOM 1310 N N . ASP A 1 178 ? -0.060 -14.296 -10.649 1.00 95.25 178 ASP A N 1
ATOM 1311 C CA . ASP A 1 178 ? 1.228 -14.914 -10.333 1.00 95.25 178 ASP A CA 1
ATOM 1312 C C . ASP A 1 178 ? 2.398 -14.033 -10.798 1.00 95.25 178 ASP A C 1
ATOM 1314 O O . ASP A 1 178 ? 2.246 -13.160 -11.655 1.00 95.25 178 ASP A O 1
ATOM 1318 N N . ASN A 1 179 ? 3.595 -14.281 -10.264 1.00 95.25 179 ASN A N 1
ATOM 1319 C CA . ASN A 1 179 ? 4.797 -13.576 -10.708 1.00 95.25 179 ASN A CA 1
ATOM 1320 C C . ASN A 1 179 ? 5.113 -13.903 -12.179 1.00 95.25 179 ASN A C 1
ATOM 1322 O O . ASN A 1 179 ? 5.162 -15.074 -12.558 1.00 95.25 179 ASN A O 1
ATOM 1326 N N . GLY A 1 180 ? 5.337 -12.877 -12.998 1.00 94.75 180 GLY A N 1
ATOM 1327 C CA . GLY A 1 180 ? 5.464 -12.982 -14.454 1.00 94.75 180 GLY A CA 1
ATOM 1328 C C . GLY A 1 180 ? 4.150 -13.307 -15.173 1.00 94.75 180 GLY A C 1
ATOM 1329 O O . GLY A 1 180 ? 4.167 -13.627 -16.361 1.00 94.75 180 GLY A O 1
ATOM 1330 N N . GLY A 1 181 ? 3.019 -13.273 -14.463 1.00 95.31 181 GLY A N 1
ATOM 1331 C CA . GLY A 1 181 ? 1.701 -13.557 -15.013 1.00 95.31 181 GLY A CA 1
ATOM 1332 C C . GLY A 1 181 ? 1.129 -12.408 -15.841 1.00 95.31 181 GLY A C 1
ATOM 1333 O O . GLY A 1 181 ? 1.699 -11.318 -15.936 1.00 95.31 181 GLY A O 1
ATOM 1334 N N . THR A 1 182 ? -0.040 -12.658 -16.426 1.00 95.88 182 THR A N 1
ATOM 1335 C CA . THR A 1 182 ? -0.736 -11.695 -17.284 1.00 95.88 182 THR A CA 1
ATOM 1336 C C . THR A 1 182 ? -2.174 -11.499 -16.818 1.00 95.88 182 THR A C 1
ATOM 1338 O O . THR A 1 182 ? -2.879 -12.461 -16.500 1.00 95.88 182 THR A O 1
ATOM 1341 N N . LEU A 1 183 ? -2.615 -10.246 -16.765 1.00 94.75 183 LEU A N 1
ATOM 1342 C CA . LEU A 1 183 ? -3.967 -9.848 -16.411 1.00 94.75 183 LEU A CA 1
ATOM 1343 C C . LEU A 1 183 ? -4.721 -9.363 -17.641 1.00 94.75 183 LEU A C 1
ATOM 1345 O O . LEU A 1 183 ? -4.292 -8.430 -18.313 1.00 94.75 183 LEU A O 1
ATOM 1349 N N . ALA A 1 184 ? -5.896 -9.940 -17.873 1.00 93.00 184 ALA A N 1
ATOM 1350 C CA . ALA A 1 184 ? -6.782 -9.492 -18.937 1.00 93.00 184 ALA A CA 1
ATOM 1351 C C . ALA A 1 184 ? -7.230 -8.037 -18.711 1.00 93.00 184 ALA A C 1
ATOM 1353 O O . ALA A 1 184 ? -7.623 -7.668 -17.602 1.00 93.00 184 ALA A O 1
ATOM 1354 N N . SER A 1 185 ? -7.259 -7.241 -19.781 1.00 89.12 185 SER A N 1
ATOM 1355 C CA . SER A 1 185 ? -7.648 -5.821 -19.762 1.00 89.12 185 SER A CA 1
ATOM 1356 C C . SER A 1 185 ? -9.106 -5.558 -19.369 1.00 89.12 185 SER A C 1
ATOM 1358 O O . SER A 1 185 ? -9.455 -4.434 -18.999 1.00 89.12 185 SER A O 1
ATOM 1360 N N . ASN A 1 186 ? -9.953 -6.590 -19.393 1.00 87.56 186 ASN A N 1
ATOM 1361 C CA . ASN A 1 186 ? -11.389 -6.510 -19.126 1.00 87.56 186 ASN A CA 1
ATOM 1362 C C . ASN A 1 186 ? -11.778 -6.503 -17.633 1.00 87.56 186 ASN A C 1
ATOM 1364 O O . ASN A 1 186 ? -12.971 -6.457 -17.324 1.00 87.56 186 ASN A O 1
ATOM 1368 N N . ARG A 1 187 ? -10.819 -6.569 -16.697 1.00 89.19 187 ARG A N 1
ATOM 1369 C CA . ARG A 1 187 ? -11.107 -6.400 -15.264 1.00 89.19 187 ARG A CA 1
ATOM 1370 C C . ARG A 1 187 ? -11.300 -4.916 -14.954 1.00 89.19 187 ARG A C 1
ATOM 1372 O O . ARG A 1 187 ? -10.589 -4.070 -15.478 1.00 89.19 187 ARG A O 1
ATOM 1379 N N . SER A 1 188 ? -12.202 -4.580 -14.036 1.00 87.12 188 SER A N 1
ATOM 1380 C CA . SER A 1 188 ? -12.461 -3.178 -13.662 1.00 87.12 188 SER A CA 1
ATOM 1381 C C . SER A 1 188 ? -11.193 -2.429 -13.227 1.00 87.12 188 SER A C 1
ATOM 1383 O O . SER A 1 188 ? -10.959 -1.312 -13.678 1.00 87.12 188 SER A O 1
ATOM 1385 N N . ALA A 1 189 ? -10.346 -3.062 -12.408 1.00 85.69 189 ALA A N 1
ATOM 1386 C CA . ALA A 1 189 ? -9.085 -2.482 -11.946 1.00 85.69 189 ALA A CA 1
ATOM 1387 C C . ALA A 1 189 ? -8.081 -2.253 -13.090 1.00 85.69 189 ALA A C 1
ATOM 1389 O O . ALA A 1 189 ? -7.439 -1.207 -13.142 1.00 85.69 189 ALA A O 1
ATOM 1390 N N . THR A 1 190 ? -7.976 -3.194 -14.035 1.00 89.69 190 THR A N 1
ATOM 1391 C CA . THR A 1 190 ? -7.074 -3.068 -15.191 1.00 89.69 190 THR A CA 1
ATOM 1392 C C . THR A 1 190 ? -7.586 -2.046 -16.194 1.00 89.69 190 THR A C 1
ATOM 1394 O O . THR A 1 190 ? -6.794 -1.288 -16.733 1.00 89.69 190 THR A O 1
ATOM 1397 N N . THR A 1 191 ? -8.902 -1.975 -16.420 1.00 88.00 191 THR A N 1
ATOM 1398 C CA . THR A 1 191 ? -9.521 -0.945 -17.266 1.00 88.00 191 THR A CA 1
ATOM 1399 C C . THR A 1 191 ? -9.281 0.449 -16.690 1.00 88.00 191 THR A C 1
ATOM 1401 O O . THR A 1 191 ? -8.966 1.380 -17.427 1.00 88.00 191 THR A O 1
ATOM 1404 N N . PHE A 1 192 ? -9.394 0.597 -15.368 1.00 85.81 192 PHE A N 1
ATOM 1405 C CA . PHE A 1 192 ? -9.153 1.875 -14.709 1.00 85.81 192 PHE A CA 1
ATOM 1406 C C . PHE A 1 192 ? -7.673 2.278 -14.766 1.00 85.81 192 PHE A C 1
ATOM 1408 O O . PHE A 1 192 ? -7.367 3.421 -15.091 1.00 85.81 192 PHE A O 1
ATOM 1415 N N . LEU A 1 193 ? -6.754 1.329 -14.561 1.00 88.06 193 LEU A N 1
ATOM 1416 C CA . LEU A 1 193 ? -5.320 1.557 -14.748 1.00 88.06 193 LEU A CA 1
ATOM 1417 C C . LEU A 1 193 ? -4.973 1.942 -16.200 1.00 88.06 193 LEU A C 1
ATOM 1419 O O . LEU A 1 193 ? -4.214 2.885 -16.407 1.00 88.06 193 LEU A O 1
ATOM 1423 N N . HIS A 1 194 ? -5.563 1.264 -17.191 1.00 89.19 194 HIS A N 1
ATOM 1424 C CA . HIS A 1 194 ? -5.418 1.599 -18.615 1.00 89.19 194 HIS A CA 1
ATOM 1425 C C . HIS A 1 194 ? -5.818 3.030 -18.914 1.00 89.19 194 HIS A C 1
ATOM 1427 O O . HIS A 1 194 ? -5.034 3.757 -19.511 1.00 89.19 194 HIS A O 1
ATOM 1433 N N . LYS A 1 195 ? -6.990 3.455 -18.437 1.00 85.00 195 LYS A N 1
ATOM 1434 C CA . LYS A 1 195 ? -7.472 4.825 -18.627 1.00 85.00 195 LYS A CA 1
ATOM 1435 C C . LYS A 1 195 ? -6.463 5.856 -18.107 1.00 85.00 195 LYS A C 1
ATOM 1437 O O . LYS A 1 195 ? -6.148 6.801 -18.816 1.00 85.00 195 LYS A O 1
ATOM 1442 N N . ILE A 1 196 ? -5.922 5.652 -16.902 1.00 82.94 196 ILE A N 1
ATOM 1443 C CA . ILE A 1 196 ? -4.951 6.585 -16.309 1.00 82.94 196 ILE A CA 1
ATOM 1444 C C . ILE A 1 196 ? -3.635 6.593 -17.084 1.00 82.94 196 ILE A C 1
ATOM 1446 O O . ILE A 1 196 ? -3.097 7.659 -17.367 1.00 82.94 196 ILE A O 1
ATOM 1450 N N . MET A 1 197 ? -3.099 5.421 -17.419 1.00 85.81 197 MET A N 1
ATOM 1451 C CA . MET A 1 197 ? -1.831 5.335 -18.145 1.00 85.81 197 MET A CA 1
ATOM 1452 C C . MET A 1 197 ? -1.951 5.898 -19.562 1.00 85.81 197 MET A C 1
ATOM 1454 O O . MET A 1 197 ? -1.027 6.566 -20.014 1.00 85.81 197 MET A O 1
ATOM 1458 N N . GLN A 1 198 ? -3.093 5.705 -20.222 1.00 84.94 198 GLN A N 1
ATOM 1459 C CA . GLN A 1 198 ? -3.391 6.303 -21.519 1.00 84.94 198 GLN A CA 1
ATOM 1460 C C . GLN A 1 198 ? -3.542 7.827 -21.412 1.00 84.94 198 GLN A C 1
ATOM 1462 O O . GLN A 1 198 ? -2.928 8.545 -22.191 1.00 84.94 198 GLN A O 1
ATOM 1467 N N . ASP A 1 199 ? -4.236 8.336 -20.388 1.00 79.69 199 ASP A N 1
ATOM 1468 C CA . ASP A 1 199 ? -4.304 9.778 -20.114 1.00 79.69 199 ASP A CA 1
ATOM 1469 C C . ASP A 1 199 ? -2.910 10.388 -19.866 1.00 79.69 199 ASP A C 1
ATOM 1471 O O . ASP A 1 199 ? -2.658 11.526 -20.262 1.00 79.69 199 ASP A O 1
ATOM 1475 N N . ILE A 1 200 ? -1.997 9.657 -19.214 1.00 79.25 200 ILE A N 1
ATOM 1476 C CA . ILE A 1 200 ? -0.598 10.077 -19.019 1.00 79.25 200 ILE A CA 1
ATOM 1477 C C . ILE A 1 200 ? 0.185 10.023 -20.335 1.00 79.25 200 ILE A C 1
ATOM 1479 O O . ILE A 1 200 ? 1.000 10.904 -20.587 1.00 79.25 200 ILE A O 1
ATOM 1483 N N . LEU A 1 201 ? -0.038 8.999 -21.157 1.00 81.19 201 LEU A N 1
ATOM 1484 C CA . LEU A 1 201 ? 0.643 8.814 -22.437 1.00 81.19 201 LEU A CA 1
ATOM 1485 C C . LEU A 1 201 ? 0.247 9.897 -23.451 1.00 81.19 201 LEU A C 1
ATOM 1487 O O . LEU A 1 201 ? 1.111 10.446 -24.132 1.00 81.19 201 LEU A O 1
ATOM 1491 N N . ASP A 1 202 ? -1.042 10.233 -23.503 1.00 77.25 202 ASP A N 1
ATOM 1492 C CA . ASP A 1 202 ? -1.612 11.220 -24.423 1.00 77.25 202 ASP A CA 1
ATOM 1493 C C . ASP A 1 202 ? -1.311 12.664 -23.990 1.00 77.25 202 ASP A C 1
ATOM 1495 O O . ASP A 1 202 ? -1.300 13.588 -24.811 1.00 77.25 202 ASP A O 1
ATOM 1499 N N . ARG A 1 203 ? -1.055 12.889 -22.694 1.00 69.19 203 ARG A N 1
ATOM 1500 C CA . ARG A 1 203 ? -0.725 14.211 -22.156 1.00 69.19 203 ARG A CA 1
ATOM 1501 C C . ARG A 1 203 ? 0.779 14.381 -22.019 1.00 69.19 203 ARG A C 1
ATOM 1503 O O . ARG A 1 203 ? 1.434 13.743 -21.204 1.00 69.19 203 ARG A O 1
ATOM 1510 N N . SER A 1 204 ? 1.318 15.391 -22.695 1.00 55.47 204 SER A N 1
ATOM 1511 C CA . SER A 1 204 ? 2.592 15.982 -22.285 1.00 55.47 204 SER A CA 1
ATOM 1512 C C . SER A 1 204 ? 2.413 16.587 -20.887 1.00 55.47 204 SER A C 1
ATOM 1514 O O . SER A 1 204 ? 1.969 17.725 -20.753 1.00 55.47 204 SER A O 1
ATOM 1516 N N . LEU A 1 205 ? 2.775 15.843 -19.835 1.00 52.81 205 LEU A N 1
ATOM 1517 C CA . LEU A 1 205 ? 2.772 16.291 -18.429 1.00 52.81 205 LEU A CA 1
ATOM 1518 C C . LEU A 1 205 ? 3.645 17.540 -18.170 1.00 52.81 205 LEU A C 1
ATOM 1520 O O . LEU A 1 205 ? 3.697 18.044 -17.052 1.00 52.81 205 LEU A O 1
ATOM 1524 N N . TYR A 1 206 ? 4.319 18.047 -19.204 1.00 48.56 206 TYR A N 1
ATOM 1525 C CA . TYR A 1 206 ? 5.146 19.247 -19.206 1.00 48.56 206 TYR A CA 1
ATOM 1526 C C . TYR A 1 206 ? 4.429 20.508 -19.722 1.00 48.56 206 TYR A C 1
ATOM 1528 O O . TYR A 1 206 ? 5.101 21.461 -20.111 1.00 48.56 206 TYR A O 1
ATOM 1536 N N . ASP A 1 207 ? 3.092 20.529 -19.769 1.00 46.84 207 ASP A N 1
ATOM 1537 C CA . ASP A 1 207 ? 2.334 21.743 -20.096 1.00 46.84 207 ASP A CA 1
ATOM 1538 C C . ASP A 1 207 ? 1.957 22.532 -18.816 1.00 46.84 207 ASP A C 1
ATOM 1540 O O . ASP A 1 207 ? 1.053 22.121 -18.079 1.00 46.84 207 ASP A O 1
ATOM 1544 N N . PRO A 1 208 ? 2.645 23.652 -18.512 1.00 49.28 208 PRO A N 1
ATOM 1545 C CA . PRO A 1 208 ? 2.438 24.431 -17.290 1.00 49.28 208 PRO A CA 1
ATOM 1546 C C . PRO A 1 208 ? 1.071 25.136 -17.201 1.00 49.28 208 PRO A C 1
ATOM 1548 O O . PRO A 1 208 ? 0.707 25.581 -16.112 1.00 49.28 208 PRO A O 1
ATOM 1551 N N . ASP A 1 209 ? 0.293 25.215 -18.288 1.00 49.69 209 ASP A N 1
ATOM 1552 C CA . ASP A 1 209 ? -0.997 25.926 -18.306 1.00 49.69 209 ASP A CA 1
ATOM 1553 C C . ASP A 1 209 ? -2.202 25.065 -17.851 1.00 49.69 209 ASP A C 1
ATOM 1555 O O . ASP A 1 209 ? -3.303 25.587 -17.660 1.00 49.69 209 ASP A O 1
ATOM 1559 N N . HIS A 1 210 ? -2.020 23.761 -17.591 1.00 50.28 210 HIS A N 1
ATOM 1560 C CA . HIS A 1 210 ? -3.114 22.807 -17.319 1.00 50.28 210 HIS A CA 1
ATOM 1561 C C . HIS A 1 210 ? -3.205 22.321 -15.853 1.00 50.28 210 HIS A C 1
ATOM 1563 O O . HIS A 1 210 ? -3.472 21.150 -15.568 1.00 50.28 210 HIS A O 1
ATOM 1569 N N . THR A 1 211 ? -3.048 23.240 -14.896 1.00 48.69 211 THR A N 1
ATOM 1570 C CA . THR A 1 211 ? -3.111 22.980 -13.437 1.00 48.69 211 THR A CA 1
ATOM 1571 C C . THR A 1 211 ? -4.419 22.335 -12.944 1.00 48.69 211 THR A C 1
ATOM 1573 O O . THR A 1 211 ? -4.389 21.551 -11.998 1.00 48.69 211 THR A O 1
ATOM 1576 N N . SER A 1 212 ? -5.558 22.578 -13.598 1.00 46.03 212 SER A N 1
ATOM 1577 C CA . SER A 1 212 ? -6.861 21.997 -13.218 1.00 46.03 212 SER A CA 1
ATOM 1578 C C . SER A 1 212 ? -7.048 20.539 -13.657 1.00 46.03 212 SER A C 1
ATOM 1580 O O . SER A 1 212 ? -7.818 19.791 -13.054 1.00 46.03 212 SER A O 1
ATOM 1582 N N . ALA A 1 213 ? -6.333 20.106 -14.697 1.00 44.97 213 ALA A N 1
ATOM 1583 C CA . ALA A 1 213 ? -6.461 18.762 -15.246 1.00 44.97 213 ALA A CA 1
ATOM 1584 C C . ALA A 1 213 ? -5.662 17.733 -14.423 1.00 44.97 213 ALA A C 1
ATOM 1586 O O . ALA A 1 213 ? -6.058 16.570 -14.340 1.00 44.97 213 ALA A O 1
ATOM 1587 N N . PHE A 1 214 ? -4.582 18.181 -13.773 1.00 51.25 214 PHE A N 1
ATOM 1588 C CA . PHE A 1 214 ? -3.816 17.388 -12.812 1.00 51.25 214 PHE A CA 1
ATOM 1589 C C . PHE A 1 214 ? -4.629 17.109 -11.541 1.00 51.25 214 PHE A C 1
ATOM 1591 O O . PHE A 1 214 ? -4.562 16.011 -11.007 1.00 51.25 214 PHE A O 1
ATOM 1598 N N . GLU A 1 215 ? -5.457 18.058 -11.090 1.00 54.62 215 GLU A N 1
ATOM 1599 C CA . GLU A 1 215 ? -6.275 17.922 -9.876 1.00 54.62 215 GLU A CA 1
ATOM 1600 C C . GLU A 1 215 ? -7.380 16.855 -10.019 1.00 54.62 215 GLU A C 1
ATOM 1602 O O . GLU A 1 215 ? -7.604 16.074 -9.094 1.00 54.62 215 GLU A O 1
ATOM 1607 N N . TYR A 1 216 ? -8.009 16.748 -11.199 1.00 50.50 216 TYR A N 1
ATOM 1608 C CA . TYR A 1 216 ? -8.991 15.693 -11.499 1.00 50.50 216 TYR A CA 1
ATOM 1609 C C . TYR A 1 216 ? -8.338 14.309 -11.637 1.00 50.50 216 TYR A C 1
ATOM 1611 O O . TYR A 1 216 ? -8.835 13.332 -11.076 1.00 50.50 216 TYR A O 1
ATOM 1619 N N . ILE A 1 217 ? -7.187 14.235 -12.319 1.00 56.62 217 ILE A N 1
ATOM 1620 C CA . ILE A 1 217 ? -6.396 12.999 -12.404 1.00 56.62 217 ILE A CA 1
ATOM 1621 C C . ILE A 1 217 ? -5.930 12.574 -11.013 1.00 56.62 217 ILE A C 1
ATOM 1623 O O . ILE A 1 217 ? -5.944 11.387 -10.727 1.00 56.62 217 ILE A O 1
ATOM 1627 N N . ASN A 1 218 ? -5.591 13.507 -10.120 1.00 62.44 218 ASN A N 1
ATOM 1628 C CA . ASN A 1 218 ? -5.059 13.193 -8.795 1.00 62.44 218 ASN A CA 1
ATOM 1629 C C . ASN A 1 218 ? -6.014 12.321 -7.959 1.00 62.44 218 ASN A C 1
ATOM 1631 O O . ASN A 1 218 ? -5.557 11.429 -7.252 1.00 62.44 218 ASN A O 1
ATOM 1635 N N . ALA A 1 219 ? -7.333 12.520 -8.063 1.00 62.19 219 ALA A N 1
ATOM 1636 C CA . ALA A 1 219 ? -8.308 11.705 -7.333 1.00 62.19 219 ALA A CA 1
ATOM 1637 C C . ALA A 1 219 ? -8.426 10.275 -7.897 1.00 62.19 219 ALA A C 1
ATOM 1639 O O . ALA A 1 219 ? -8.415 9.306 -7.135 1.00 62.19 219 ALA A O 1
ATOM 1640 N N . GLU A 1 220 ? -8.503 10.129 -9.225 1.00 65.12 220 GLU A N 1
ATOM 1641 C CA . GLU A 1 220 ? -8.536 8.815 -9.889 1.00 65.12 220 GLU A CA 1
ATOM 1642 C C . GLU A 1 220 ? -7.207 8.063 -9.697 1.00 65.12 220 GLU A C 1
ATOM 1644 O O . GLU A 1 220 ? -7.186 6.879 -9.354 1.00 65.12 220 GLU A O 1
ATOM 1649 N N . TYR A 1 221 ? -6.096 8.787 -9.812 1.00 70.44 221 TYR A N 1
ATOM 1650 C CA . TYR A 1 221 ? -4.736 8.331 -9.558 1.00 70.44 221 TYR A CA 1
ATOM 1651 C C . TYR A 1 221 ? -4.552 7.835 -8.124 1.00 70.44 221 TYR A C 1
ATOM 1653 O O . TYR A 1 221 ? -4.049 6.729 -7.908 1.00 70.44 221 TYR A O 1
ATOM 1661 N N . GLN A 1 222 ? -5.005 8.606 -7.132 1.00 69.38 222 GLN A N 1
ATOM 1662 C CA . GLN A 1 222 ? -4.968 8.175 -5.738 1.00 69.38 222 GLN A CA 1
ATOM 1663 C C . GLN A 1 222 ? -5.775 6.896 -5.533 1.00 69.38 222 GLN A C 1
ATOM 1665 O O . GLN A 1 222 ? -5.326 6.027 -4.794 1.00 69.38 222 GLN A O 1
ATOM 1670 N N . ALA A 1 223 ? -6.917 6.717 -6.198 1.00 68.56 223 ALA A N 1
ATOM 1671 C CA . ALA A 1 223 ? -7.700 5.489 -6.076 1.00 68.56 223 ALA A CA 1
ATOM 1672 C C . ALA A 1 223 ? -6.987 4.263 -6.685 1.00 68.56 223 ALA A C 1
ATOM 1674 O O . ALA A 1 223 ? -6.919 3.227 -6.023 1.00 68.56 223 ALA A O 1
ATOM 1675 N N . VAL A 1 224 ? -6.407 4.371 -7.892 1.00 72.44 224 VAL A N 1
ATOM 1676 C CA . VAL A 1 224 ? -5.651 3.262 -8.528 1.00 72.44 224 VAL A CA 1
ATOM 1677 C C . VAL A 1 224 ? -4.440 2.849 -7.714 1.00 72.44 224 VAL A C 1
ATOM 1679 O O . VAL A 1 224 ? -4.096 1.674 -7.684 1.00 72.44 224 VAL A O 1
ATOM 1682 N N . THR A 1 225 ? -3.780 3.804 -7.070 1.00 75.81 225 THR A N 1
ATOM 1683 C CA . THR A 1 225 ? -2.522 3.546 -6.370 1.00 75.81 225 THR A CA 1
ATOM 1684 C C . THR A 1 225 ? -2.747 3.146 -4.916 1.00 75.81 225 THR A C 1
ATOM 1686 O O . THR A 1 225 ? -2.112 2.211 -4.436 1.00 75.81 225 THR A O 1
ATOM 1689 N N . SER A 1 226 ? -3.691 3.778 -4.215 1.00 79.50 226 SER A N 1
ATOM 1690 C CA . SER A 1 226 ? -3.956 3.482 -2.804 1.00 79.50 226 SER A CA 1
ATOM 1691 C C . SER A 1 226 ? -4.719 2.180 -2.587 1.00 79.50 226 SER A C 1
ATOM 1693 O O . SER A 1 226 ? -4.415 1.485 -1.624 1.00 79.50 226 SER A O 1
ATOM 1695 N N . LEU A 1 227 ? -5.670 1.803 -3.452 1.00 81.00 227 LEU A N 1
ATOM 1696 C CA . LEU A 1 227 ? -6.473 0.593 -3.231 1.00 81.00 227 LEU A CA 1
ATOM 1697 C C . LEU A 1 227 ? -5.628 -0.692 -3.247 1.00 81.00 227 LEU A C 1
ATOM 1699 O O . LEU A 1 227 ? -5.715 -1.447 -2.277 1.00 81.00 227 LEU A O 1
ATOM 1703 N N . PRO A 1 228 ? -4.763 -0.942 -4.252 1.00 82.81 228 PRO A N 1
ATOM 1704 C CA . PRO A 1 228 ? -3.888 -2.108 -4.230 1.00 82.81 228 PRO A CA 1
ATOM 1705 C C . PRO A 1 228 ? -2.906 -2.068 -3.064 1.00 82.81 228 PRO A C 1
ATOM 1707 O O . PRO A 1 228 ? -2.615 -3.109 -2.483 1.00 82.81 228 PRO A O 1
ATOM 1710 N N . VAL A 1 229 ? -2.416 -0.882 -2.685 1.00 87.44 229 VAL A N 1
ATOM 1711 C CA . VAL A 1 229 ? -1.544 -0.726 -1.514 1.00 87.44 229 VAL A CA 1
ATOM 1712 C C . VAL A 1 229 ? -2.289 -1.110 -0.238 1.00 87.44 229 VAL A C 1
ATOM 1714 O O . VAL A 1 229 ? -1.773 -1.904 0.537 1.00 87.44 229 VAL A O 1
ATOM 1717 N N . LEU A 1 230 ? -3.512 -0.628 -0.023 1.00 86.31 230 LEU A N 1
ATOM 1718 C CA . LEU A 1 230 ? -4.314 -0.972 1.154 1.00 86.31 230 LEU A CA 1
ATOM 1719 C C . LEU A 1 230 ? -4.628 -2.470 1.217 1.00 86.31 230 LEU A C 1
ATOM 1721 O O . LEU A 1 230 ? -4.489 -3.070 2.282 1.00 86.31 230 LEU A O 1
ATOM 1725 N N . GLU A 1 231 ? -4.980 -3.082 0.085 1.00 88.31 231 GLU A N 1
ATOM 1726 C CA . GLU A 1 231 ? -5.200 -4.529 0.007 1.00 88.31 231 GLU A CA 1
ATOM 1727 C C . GLU A 1 231 ? -3.910 -5.296 0.334 1.00 88.31 231 GLU A C 1
ATOM 1729 O O . GLU A 1 231 ? -3.922 -6.215 1.151 1.00 88.31 231 GLU A O 1
ATOM 1734 N N . THR A 1 232 ? -2.772 -4.850 -0.205 1.00 88.88 232 THR A N 1
ATOM 1735 C CA . THR A 1 232 ? -1.440 -5.400 0.097 1.00 88.88 232 THR A CA 1
ATOM 1736 C C . THR A 1 232 ? -1.126 -5.323 1.592 1.00 88.88 232 THR A C 1
ATOM 1738 O O . THR A 1 232 ? -0.668 -6.297 2.187 1.00 88.88 232 THR A O 1
ATOM 1741 N N . LEU A 1 233 ? -1.397 -4.177 2.221 1.00 87.94 233 LEU A N 1
ATOM 1742 C CA . LEU A 1 233 ? -1.143 -3.946 3.644 1.00 87.94 233 LEU A CA 1
ATOM 1743 C C . LEU A 1 233 ? -2.090 -4.743 4.552 1.00 87.94 233 LEU A C 1
ATOM 1745 O O . LEU A 1 233 ? -1.734 -5.038 5.692 1.00 87.94 233 LEU A O 1
ATOM 1749 N N . SER A 1 234 ? -3.270 -5.131 4.061 1.00 85.94 234 SER A N 1
ATOM 1750 C CA . SER A 1 234 ? -4.208 -5.979 4.808 1.00 85.94 234 SER A CA 1
ATOM 1751 C C . SER A 1 234 ? -3.690 -7.408 5.023 1.00 85.94 234 SER A C 1
ATOM 1753 O O . SER A 1 234 ? -4.093 -8.073 5.977 1.00 85.94 234 SER A O 1
ATOM 1755 N N . MET A 1 235 ? -2.762 -7.861 4.173 1.00 85.88 235 MET A N 1
ATOM 1756 C CA . MET A 1 235 ? -2.143 -9.188 4.236 1.00 85.88 235 MET A CA 1
ATOM 1757 C C . MET A 1 235 ? -0.897 -9.239 5.126 1.00 85.88 235 MET A C 1
ATOM 1759 O O . MET A 1 235 ? -0.259 -10.289 5.215 1.00 85.88 235 MET A O 1
ATOM 1763 N N . ILE A 1 236 ? -0.542 -8.136 5.798 1.00 82.38 236 ILE A N 1
ATOM 1764 C CA . ILE A 1 236 ? 0.562 -8.135 6.759 1.00 82.38 236 ILE A CA 1
ATOM 1765 C C . ILE A 1 236 ? 0.233 -9.108 7.893 1.00 82.38 236 ILE A C 1
ATOM 1767 O O . ILE A 1 236 ? -0.727 -8.938 8.649 1.00 82.38 236 ILE A O 1
ATOM 1771 N N . GLU A 1 237 ? 1.068 -10.133 8.020 1.00 74.12 237 GLU A N 1
ATOM 1772 C CA . GLU A 1 237 ? 0.951 -11.116 9.085 1.00 74.12 237 GLU A CA 1
ATOM 1773 C C . GLU A 1 237 ? 1.293 -10.489 10.440 1.00 74.12 237 GLU A C 1
ATOM 1775 O O . GLU A 1 237 ? 2.235 -9.709 10.579 1.00 74.12 237 GLU A O 1
ATOM 1780 N N . TYR A 1 238 ? 0.541 -10.865 11.472 1.00 74.06 238 TYR A N 1
ATOM 1781 C CA . TYR A 1 238 ? 0.829 -10.476 12.846 1.00 74.06 238 TYR A CA 1
ATOM 1782 C C . TYR A 1 238 ? 0.640 -11.662 13.787 1.00 74.06 238 TYR A C 1
ATOM 1784 O O . TYR A 1 238 ? -0.208 -12.531 13.585 1.00 74.06 238 TYR A O 1
ATOM 1792 N N . VAL A 1 239 ? 1.418 -11.674 14.868 1.00 70.88 239 VAL A N 1
ATOM 1793 C CA . VAL A 1 239 ? 1.318 -12.684 15.924 1.00 70.88 239 VAL A CA 1
ATOM 1794 C C . VAL A 1 239 ? 0.950 -12.001 17.233 1.00 70.88 239 VAL A C 1
ATOM 1796 O O . VAL A 1 239 ? 1.516 -10.975 17.605 1.00 70.88 239 VAL A O 1
ATOM 1799 N N . THR A 1 240 ? -0.001 -12.576 17.968 1.00 71.75 240 THR A N 1
ATOM 1800 C CA . THR A 1 240 ? -0.383 -12.070 19.290 1.00 71.75 240 THR A CA 1
ATOM 1801 C C . THR A 1 240 ? 0.466 -12.715 20.379 1.00 71.75 240 THR A C 1
ATOM 1803 O O . THR A 1 240 ? 0.427 -13.933 20.564 1.00 71.75 240 THR A O 1
ATOM 1806 N N . LEU A 1 241 ? 1.187 -11.904 21.152 1.00 66.44 241 LEU A N 1
ATOM 1807 C CA . LEU A 1 241 ? 1.897 -12.358 22.347 1.00 66.44 241 LEU A CA 1
ATOM 1808 C C . LEU A 1 241 ? 0.972 -12.277 23.568 1.00 66.44 241 LEU A C 1
ATOM 1810 O O . LEU A 1 241 ? 0.349 -11.247 23.823 1.00 66.44 241 LEU A O 1
ATOM 1814 N N . ASN A 1 242 ? 0.883 -13.359 24.346 1.00 62.78 242 ASN A N 1
ATOM 1815 C CA . ASN A 1 242 ? 0.060 -13.387 25.556 1.00 62.78 242 ASN A CA 1
ATOM 1816 C C . ASN A 1 242 ? 0.795 -12.659 26.701 1.00 62.78 242 ASN A C 1
ATOM 1818 O O . ASN A 1 242 ? 1.827 -13.124 27.194 1.00 62.78 242 ASN A O 1
ATOM 1822 N N . THR A 1 243 ? 0.282 -11.499 27.120 1.00 56.12 243 THR A N 1
ATOM 1823 C CA . THR A 1 243 ? 0.939 -10.567 28.063 1.00 56.12 243 THR A CA 1
ATOM 1824 C C . THR A 1 243 ? 1.049 -11.082 29.499 1.00 56.12 243 THR A C 1
ATOM 1826 O O . THR A 1 243 ? 1.786 -10.509 30.299 1.00 56.12 243 THR A O 1
ATOM 1829 N N . THR A 1 244 ? 0.391 -12.189 29.846 1.00 55.81 244 THR A N 1
ATOM 1830 C CA . THR A 1 244 ? 0.528 -12.820 31.169 1.00 55.81 244 THR A CA 1
ATOM 1831 C C . THR A 1 244 ? 1.851 -13.571 31.359 1.00 55.81 244 THR A C 1
ATOM 1833 O O . THR A 1 244 ? 2.202 -13.868 32.498 1.00 55.81 244 THR A O 1
ATOM 1836 N N . ALA A 1 245 ? 2.610 -13.856 30.289 1.00 47.25 245 ALA A N 1
ATOM 1837 C CA . ALA A 1 245 ? 3.785 -14.736 30.346 1.00 47.25 245 ALA A CA 1
ATOM 1838 C C . ALA A 1 245 ? 5.154 -14.047 30.153 1.00 47.25 245 ALA A C 1
ATOM 1840 O O . ALA A 1 245 ? 6.177 -14.634 30.506 1.00 47.25 245 ALA A O 1
ATOM 1841 N N . LYS A 1 246 ? 5.221 -12.816 29.628 1.00 51.19 246 LYS A N 1
ATOM 1842 C CA . LYS A 1 246 ? 6.492 -12.093 29.429 1.00 51.19 246 LYS A CA 1
ATOM 1843 C C . LYS A 1 246 ? 6.354 -10.627 29.826 1.00 51.19 246 LYS A C 1
ATOM 1845 O O . LYS A 1 246 ? 5.538 -9.905 29.263 1.00 51.19 246 LYS A O 1
ATOM 1850 N N . LYS A 1 247 ? 7.196 -10.174 30.763 1.00 53.66 247 LYS A N 1
ATOM 1851 C CA . LYS A 1 247 ? 7.467 -8.740 30.934 1.00 53.66 247 LYS A CA 1
ATOM 1852 C C . LYS A 1 247 ? 8.065 -8.248 29.623 1.00 53.66 247 LYS A C 1
ATOM 1854 O O . LYS A 1 247 ? 9.113 -8.748 29.223 1.00 53.66 247 LYS A O 1
ATOM 1859 N N . VAL A 1 248 ? 7.387 -7.321 28.956 1.00 57.03 248 VAL A N 1
ATOM 1860 C CA . VAL A 1 248 ? 7.925 -6.713 27.742 1.00 57.03 248 VAL A CA 1
ATOM 1861 C C . VAL A 1 248 ? 9.177 -5.934 28.133 1.00 57.03 248 VAL A C 1
ATOM 1863 O O . VAL A 1 248 ? 9.121 -5.022 28.954 1.00 57.03 248 VAL A O 1
ATOM 1866 N N . THR A 1 249 ? 10.326 -6.376 27.636 1.00 60.12 249 THR A N 1
ATOM 1867 C CA . THR A 1 249 ? 11.618 -5.712 27.827 1.00 60.12 249 THR A CA 1
ATOM 1868 C C . THR A 1 249 ? 11.773 -4.584 26.813 1.00 60.12 249 THR A C 1
ATOM 1870 O O . THR A 1 249 ? 11.293 -4.724 25.695 1.00 60.12 249 THR A O 1
ATOM 1873 N N . GLN A 1 250 ? 12.499 -3.518 27.163 1.00 57.91 250 GLN A N 1
ATOM 1874 C CA . GLN A 1 250 ? 12.808 -2.384 26.275 1.00 57.91 250 GLN A CA 1
ATOM 1875 C C . GLN A 1 250 ? 13.325 -2.833 24.888 1.00 57.91 250 GLN A C 1
ATOM 1877 O O . GLN A 1 250 ? 12.879 -2.325 23.869 1.00 57.91 250 GLN A O 1
ATOM 1882 N N . ALA A 1 251 ? 14.143 -3.891 24.840 1.00 57.41 251 ALA A N 1
ATOM 1883 C CA . ALA A 1 251 ? 14.655 -4.480 23.599 1.00 57.41 251 ALA A CA 1
ATOM 1884 C C . ALA A 1 251 ? 13.581 -5.069 22.654 1.00 57.41 251 ALA A C 1
ATOM 1886 O O . ALA A 1 251 ? 13.853 -5.251 21.480 1.00 57.41 251 ALA A O 1
ATOM 1887 N N . MET A 1 252 ? 12.376 -5.384 23.146 1.00 58.94 252 MET A N 1
ATOM 1888 C CA . MET A 1 252 ? 11.242 -5.823 22.308 1.00 58.94 252 MET A CA 1
ATOM 1889 C C . MET A 1 252 ? 10.428 -4.644 21.755 1.00 58.94 252 MET A C 1
ATOM 1891 O O . MET A 1 252 ? 9.633 -4.820 20.839 1.00 58.94 252 MET A O 1
ATOM 1895 N N . ILE A 1 253 ? 10.583 -3.460 22.351 1.00 58.69 253 ILE A N 1
ATOM 1896 C CA . ILE A 1 253 ? 9.945 -2.210 21.911 1.00 58.69 253 ILE A CA 1
ATOM 1897 C C . ILE A 1 253 ? 10.775 -1.573 20.795 1.00 58.69 253 ILE A C 1
ATOM 1899 O O . ILE A 1 253 ? 10.230 -0.926 19.909 1.00 58.69 253 ILE A O 1
ATOM 1903 N N . GLU A 1 254 ? 12.089 -1.774 20.851 1.00 58.91 254 GLU A N 1
ATOM 1904 C CA . GLU A 1 254 ? 13.080 -1.187 19.946 1.00 58.91 254 GLU A CA 1
ATOM 1905 C C . GLU A 1 254 ? 13.474 -2.123 18.787 1.00 58.91 254 GLU A C 1
ATOM 1907 O O . GLU A 1 254 ? 14.350 -1.777 18.000 1.00 58.91 254 GLU A O 1
ATOM 1912 N N . ASP A 1 255 ? 12.855 -3.303 18.665 1.00 61.88 255 ASP A N 1
ATOM 1913 C CA . ASP A 1 255 ? 13.114 -4.204 17.538 1.00 61.88 255 ASP A CA 1
ATOM 1914 C C . ASP A 1 255 ? 12.391 -3.713 16.274 1.00 61.88 255 ASP A C 1
ATOM 1916 O O . ASP A 1 255 ? 11.186 -3.910 16.107 1.00 61.88 255 ASP A O 1
ATOM 1920 N N . GLU A 1 256 ? 13.147 -3.081 15.373 1.00 57.78 256 GLU A N 1
ATOM 1921 C CA . GLU A 1 256 ? 12.662 -2.595 14.074 1.00 57.78 256 GLU A CA 1
ATOM 1922 C C . GLU A 1 256 ? 12.181 -3.724 13.151 1.00 57.78 256 GLU A C 1
ATOM 1924 O O . GLU A 1 256 ? 11.373 -3.483 12.257 1.00 57.78 256 GLU A O 1
ATOM 1929 N N . THR A 1 257 ? 12.650 -4.959 13.356 1.00 58.81 257 THR A N 1
ATOM 1930 C CA . THR A 1 257 ? 12.298 -6.096 12.492 1.00 58.81 257 THR A CA 1
ATOM 1931 C C . THR A 1 257 ? 10.984 -6.757 12.892 1.00 58.81 257 THR A C 1
ATOM 1933 O O . THR A 1 257 ? 10.298 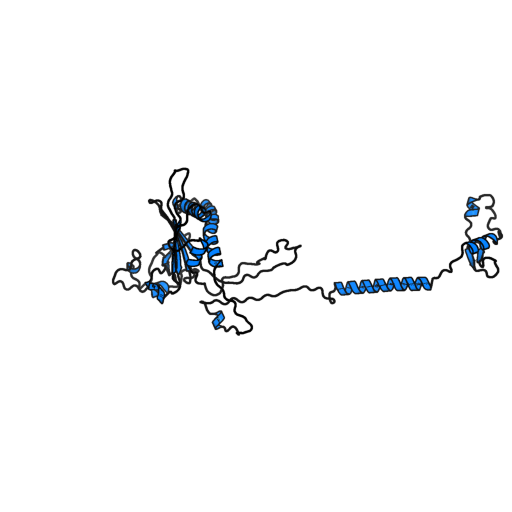-7.331 12.045 1.00 58.81 257 THR A O 1
ATOM 1936 N N . THR A 1 258 ? 10.598 -6.652 14.167 1.00 65.19 258 THR A N 1
ATOM 1937 C CA . THR A 1 258 ? 9.320 -7.158 14.680 1.00 65.19 258 THR A CA 1
ATOM 1938 C C . THR A 1 258 ? 8.652 -6.130 15.602 1.00 65.19 258 THR A C 1
ATOM 1940 O O . THR A 1 258 ? 8.610 -6.315 16.822 1.00 65.19 258 THR A O 1
ATOM 1943 N N . PRO A 1 259 ? 8.096 -5.031 15.047 1.00 65.88 259 PRO A N 1
ATOM 1944 C CA . PRO A 1 259 ? 7.523 -3.969 15.864 1.00 65.88 259 PRO A CA 1
ATOM 1945 C C . PRO A 1 259 ? 6.361 -4.503 16.707 1.00 65.88 259 PRO A C 1
ATOM 1947 O O . PRO A 1 259 ? 5.376 -5.047 16.198 1.00 65.88 259 PRO A O 1
ATOM 1950 N N . THR A 1 260 ? 6.467 -4.346 18.027 1.00 68.81 260 THR A N 1
ATOM 1951 C CA . THR A 1 260 ? 5.432 -4.800 18.959 1.00 68.81 260 THR A CA 1
ATOM 1952 C C . THR A 1 260 ? 4.387 -3.711 19.179 1.00 68.81 260 THR A C 1
ATOM 1954 O O . THR A 1 260 ? 4.679 -2.611 19.644 1.00 68.81 260 THR A O 1
ATOM 1957 N N . LEU A 1 261 ? 3.127 -4.020 18.869 1.00 70.12 261 LEU A N 1
ATOM 1958 C CA . LEU A 1 261 ? 2.018 -3.100 19.100 1.00 70.12 261 LEU A CA 1
ATOM 1959 C C . LEU A 1 261 ? 1.300 -3.409 20.421 1.00 70.12 261 LEU A C 1
ATOM 1961 O O . LEU A 1 261 ? 0.887 -4.542 20.684 1.00 70.12 261 LEU A O 1
ATOM 1965 N N . TYR A 1 262 ? 1.067 -2.377 21.233 1.00 67.75 262 TYR A N 1
ATOM 1966 C CA . TYR A 1 262 ? 0.355 -2.503 22.505 1.00 67.75 262 TYR A CA 1
ATOM 1967 C C . TYR A 1 262 ? -1.132 -2.212 22.360 1.00 67.75 262 TYR A C 1
ATOM 1969 O O . TYR A 1 262 ? -1.534 -1.094 22.046 1.00 67.75 262 TYR A O 1
ATOM 1977 N N . ARG A 1 263 ? -1.969 -3.202 22.678 1.00 65.56 263 ARG A N 1
ATOM 1978 C CA . ARG A 1 263 ? -3.419 -3.016 22.748 1.00 65.56 263 ARG A CA 1
ATOM 1979 C C . ARG A 1 263 ? -3.861 -2.839 24.196 1.00 65.56 263 ARG A C 1
ATOM 1981 O O . ARG A 1 263 ? -3.726 -3.762 24.997 1.00 65.56 263 ARG A O 1
ATOM 1988 N N . ASN A 1 264 ? -4.461 -1.694 24.504 1.00 67.50 264 ASN A N 1
ATOM 1989 C CA . ASN A 1 264 ? -5.214 -1.487 25.737 1.00 67.50 264 ASN A CA 1
ATOM 1990 C C . ASN A 1 264 ? -6.692 -1.257 25.394 1.00 67.50 264 ASN A C 1
ATOM 1992 O O . ASN A 1 264 ? -6.999 -0.451 24.520 1.00 67.50 264 ASN A O 1
ATOM 1996 N N . ALA A 1 265 ? -7.599 -1.962 26.068 1.00 64.31 265 ALA A N 1
ATOM 1997 C CA . ALA A 1 265 ? -9.037 -1.789 25.908 1.00 64.31 265 ALA A CA 1
ATOM 1998 C C . ALA A 1 265 ? -9.635 -1.381 27.256 1.00 64.31 265 ALA A C 1
ATOM 2000 O O . ALA A 1 265 ? -9.744 -2.197 28.170 1.00 64.31 265 ALA A O 1
ATOM 2001 N N . ASN A 1 266 ? -10.030 -0.113 27.372 1.00 67.12 266 ASN A N 1
ATOM 2002 C CA . ASN A 1 266 ? -10.717 0.402 28.552 1.00 67.12 266 ASN A CA 1
ATOM 2003 C C . ASN A 1 266 ? -12.226 0.401 28.288 1.00 67.12 266 ASN A C 1
ATOM 2005 O O . ASN A 1 266 ? -12.699 1.095 27.390 1.00 67.12 266 ASN A O 1
ATOM 2009 N N . MET A 1 267 ? -12.989 -0.357 29.075 1.00 64.94 267 MET A N 1
ATOM 2010 C CA . MET A 1 267 ? -14.451 -0.354 29.000 1.00 64.94 267 MET A CA 1
ATOM 2011 C C . MET A 1 267 ? -15.016 0.581 30.073 1.00 64.94 267 MET A C 1
ATOM 2013 O O . MET A 1 267 ? -14.994 0.263 31.261 1.00 64.94 267 MET A O 1
ATOM 2017 N N . TYR A 1 268 ? -15.538 1.736 29.661 1.00 63.53 268 TYR A N 1
ATOM 2018 C CA . TYR A 1 268 ? -16.236 2.655 30.562 1.00 63.53 268 TYR A CA 1
ATOM 2019 C C . TYR A 1 268 ? -17.723 2.301 30.597 1.00 63.53 268 TYR A C 1
ATOM 2021 O O . TYR A 1 268 ? -18.491 2.692 29.721 1.00 63.53 268 TYR A O 1
ATOM 2029 N N . VAL A 1 269 ? -18.135 1.533 31.605 1.00 60.81 269 VAL A N 1
ATOM 2030 C CA . VAL A 1 269 ? -19.547 1.191 31.809 1.00 60.81 269 VAL A CA 1
ATOM 2031 C C . VAL A 1 269 ? -20.181 2.213 32.746 1.00 60.81 269 VAL A C 1
ATOM 2033 O O . VAL A 1 269 ? -19.893 2.238 33.942 1.00 60.81 269 VAL A O 1
ATOM 2036 N N . TRP A 1 270 ? -21.094 3.028 32.220 1.00 62.06 270 TRP A N 1
ATOM 2037 C CA . TRP A 1 270 ? -21.996 3.832 33.043 1.00 62.06 270 TRP A CA 1
ATOM 2038 C C . TRP A 1 270 ? -23.106 2.932 33.585 1.00 62.06 270 TRP A C 1
ATOM 2040 O O . TRP A 1 270 ? -24.209 2.866 33.050 1.00 62.06 270 TRP A O 1
ATOM 2050 N N . ALA A 1 271 ? -22.806 2.187 34.646 1.00 53.91 271 ALA A N 1
ATOM 2051 C CA . ALA A 1 271 ? -23.835 1.476 35.386 1.00 53.91 271 ALA A CA 1
ATOM 2052 C C . ALA A 1 271 ? -24.555 2.474 36.302 1.00 53.91 271 ALA A C 1
ATOM 2054 O O . ALA A 1 271 ? -23.959 3.017 37.236 1.00 53.91 271 ALA A O 1
ATOM 2055 N N . TYR A 1 272 ? -25.850 2.704 36.075 1.00 56.34 272 TYR A N 1
ATOM 2056 C CA . TYR A 1 272 ? -26.710 3.351 37.067 1.00 56.34 272 TYR A CA 1
ATOM 2057 C C . TYR A 1 272 ? -26.919 2.376 38.233 1.00 56.34 272 TYR A C 1
ATOM 2059 O O . TYR A 1 272 ? -27.913 1.661 38.302 1.00 56.34 272 TYR A O 1
ATOM 2067 N N . GLY A 1 273 ? -25.934 2.292 39.129 1.00 56.94 273 GLY A N 1
ATOM 2068 C CA . GLY A 1 273 ? -26.024 1.469 40.331 1.00 56.94 273 GLY A CA 1
ATOM 2069 C C . GLY A 1 273 ? -27.113 1.970 41.283 1.00 56.94 273 GLY A C 1
ATOM 2070 O O . GLY A 1 273 ? -27.557 3.116 41.197 1.00 56.94 273 GLY A O 1
ATOM 2071 N N . MET A 1 274 ? -27.505 1.137 42.252 1.00 57.03 274 MET A N 1
ATOM 2072 C CA . MET A 1 274 ? -28.443 1.509 43.328 1.00 57.03 274 MET A CA 1
ATOM 2073 C C . MET A 1 274 ? -27.965 2.704 44.185 1.00 57.03 274 MET A C 1
ATOM 2075 O O . MET A 1 274 ? -28.743 3.251 44.957 1.00 57.03 274 MET A O 1
ATOM 2079 N N . SER A 1 275 ? -26.710 3.139 44.028 1.00 61.28 275 SER A N 1
ATOM 2080 C CA . SER A 1 275 ? -26.144 4.364 44.609 1.00 61.28 275 SER A CA 1
ATOM 2081 C C . SER A 1 275 ? -26.333 5.618 43.740 1.00 61.28 275 SER A C 1
ATOM 2083 O O . SER A 1 275 ? -25.813 6.684 44.076 1.00 61.28 275 SER A O 1
ATOM 2085 N N . SER A 1 276 ? -27.030 5.524 42.604 1.00 71.50 276 SER A N 1
ATOM 2086 C CA . SER A 1 276 ? -27.241 6.660 41.709 1.00 71.50 276 SER A CA 1
ATOM 2087 C C . SER A 1 276 ? -28.209 7.683 42.314 1.00 71.50 276 SER A C 1
ATOM 2089 O O . SER A 1 276 ? -29.129 7.353 43.066 1.00 71.50 276 SER A O 1
ATOM 2091 N N . ARG A 1 277 ? -28.035 8.961 41.950 1.00 72.44 277 ARG A N 1
ATOM 2092 C CA . ARG A 1 277 ? -28.930 10.053 42.382 1.00 72.44 277 ARG A CA 1
ATOM 2093 C C . ARG A 1 277 ? -30.391 9.800 41.985 1.00 72.44 277 ARG A C 1
ATOM 2095 O O . ARG A 1 277 ? -31.295 10.207 42.708 1.00 72.44 277 ARG A O 1
ATOM 2102 N N . THR A 1 278 ? -30.622 9.099 40.874 1.00 75.75 278 THR A N 1
ATOM 2103 C CA . THR A 1 278 ? -31.959 8.702 40.415 1.00 75.75 278 THR A CA 1
ATOM 2104 C C . THR A 1 278 ? -32.555 7.575 41.260 1.00 75.75 278 THR A C 1
ATOM 2106 O O . THR A 1 278 ? -33.747 7.625 41.556 1.00 75.75 278 THR A O 1
ATOM 2109 N N . ALA A 1 279 ? -31.748 6.617 41.734 1.00 76.19 279 ALA A N 1
ATOM 2110 C CA . ALA A 1 279 ? -32.203 5.575 42.657 1.00 76.19 279 ALA A CA 1
ATOM 2111 C C . ALA A 1 279 ? -32.650 6.160 44.010 1.00 76.19 279 ALA A C 1
ATOM 2113 O O . ALA A 1 279 ? -33.735 5.831 44.490 1.00 76.19 279 ALA A O 1
ATOM 2114 N N . TYR A 1 280 ? -31.880 7.094 44.583 1.00 81.94 280 TYR A N 1
ATOM 2115 C CA . TYR A 1 280 ? -32.269 7.786 45.821 1.00 81.94 280 TYR A CA 1
ATOM 2116 C C . TYR A 1 280 ? -33.585 8.557 45.678 1.00 81.94 280 TYR A C 1
ATOM 2118 O O . TYR A 1 280 ? -34.428 8.513 46.575 1.00 81.94 280 TYR A O 1
ATOM 2126 N N . LEU A 1 281 ? -33.786 9.233 44.542 1.00 85.69 281 LEU A N 1
ATOM 2127 C CA . LEU A 1 281 ? -35.016 9.975 44.273 1.00 85.69 281 LEU A CA 1
ATOM 2128 C C . LEU A 1 281 ? -36.220 9.032 44.131 1.00 85.69 281 LEU A C 1
ATOM 2130 O O . LEU A 1 281 ? -37.268 9.295 44.716 1.00 85.69 281 LEU A O 1
ATOM 2134 N N . GLY A 1 282 ? -36.059 7.899 43.438 1.00 83.62 282 GLY A N 1
ATOM 2135 C CA . GLY A 1 282 ? -37.102 6.876 43.319 1.00 83.62 282 GLY A CA 1
ATOM 2136 C C . GLY A 1 282 ? -37.519 6.279 44.668 1.00 83.62 282 GLY A C 1
ATOM 2137 O O . GLY A 1 282 ? -38.712 6.182 44.957 1.00 83.62 282 GLY A O 1
ATOM 2138 N N . VAL A 1 283 ? -36.551 5.948 45.531 1.00 87.50 283 VAL A N 1
ATOM 2139 C CA . VAL A 1 283 ? -36.819 5.435 46.889 1.00 87.50 283 VAL A CA 1
ATOM 2140 C C . VAL A 1 283 ? -37.557 6.473 47.737 1.00 87.50 283 VAL A C 1
ATOM 2142 O O . VAL A 1 283 ? -38.529 6.139 48.415 1.00 87.50 283 VAL A O 1
ATOM 2145 N N . LEU A 1 284 ? -37.144 7.740 47.676 1.00 90.38 284 LEU A N 1
ATOM 2146 C CA . LEU A 1 284 ? -37.773 8.814 48.444 1.00 90.38 284 LEU A CA 1
ATOM 2147 C C . LEU A 1 284 ? -39.234 9.041 48.028 1.00 90.38 284 LEU A C 1
ATOM 2149 O O . LEU A 1 284 ? -40.105 9.171 48.889 1.00 90.38 284 LEU A O 1
ATOM 2153 N N . VAL A 1 285 ? -39.525 9.015 46.724 1.00 92.12 285 VAL A N 1
ATOM 2154 C CA . VAL A 1 285 ? -40.899 9.118 46.204 1.00 92.12 285 VAL A CA 1
ATOM 2155 C C . VAL A 1 285 ? -41.757 7.935 46.661 1.00 92.12 285 VAL A C 1
ATOM 2157 O O . VAL A 1 285 ? -42.900 8.138 47.072 1.00 92.12 285 VAL A O 1
ATOM 2160 N N . ALA A 1 286 ? -41.214 6.714 46.665 1.00 93.25 286 ALA A N 1
ATOM 2161 C CA . ALA A 1 286 ? -41.936 5.534 47.139 1.00 93.25 286 ALA A CA 1
ATOM 2162 C C . ALA A 1 286 ? -42.289 5.625 48.636 1.00 93.25 286 ALA A C 1
ATOM 2164 O O . ALA A 1 286 ? -43.426 5.347 49.021 1.00 93.25 286 ALA A O 1
ATOM 2165 N N . ILE A 1 287 ? -41.350 6.078 49.478 1.00 94.75 287 ILE A N 1
ATOM 2166 C CA . ILE A 1 287 ? -41.588 6.287 50.917 1.00 94.75 287 ILE A CA 1
ATOM 2167 C C . ILE A 1 287 ? -42.678 7.341 51.135 1.00 94.75 287 ILE A C 1
ATOM 2169 O O . ILE A 1 287 ? -43.596 7.118 51.927 1.00 94.75 287 ILE A O 1
ATOM 2173 N N . LEU A 1 288 ? -42.615 8.467 50.417 1.00 94.31 288 LEU A N 1
ATOM 2174 C CA . LEU A 1 288 ? -43.641 9.509 50.501 1.00 94.31 288 LEU A CA 1
ATOM 2175 C C . LEU A 1 288 ? -45.019 8.982 50.081 1.00 94.31 288 LEU A C 1
ATOM 2177 O O . LEU A 1 288 ? -46.003 9.244 50.772 1.00 94.31 288 LEU A O 1
ATOM 2181 N N . GLY A 1 289 ? -45.092 8.182 49.014 1.00 93.44 289 GLY A N 1
ATOM 2182 C CA . GLY A 1 289 ? -46.326 7.515 48.591 1.00 93.44 289 GLY A CA 1
ATOM 2183 C C . GLY A 1 289 ? -46.915 6.620 49.686 1.00 93.44 289 GLY A C 1
ATOM 2184 O O . GLY A 1 289 ? -48.095 6.745 50.019 1.00 93.44 289 GLY A O 1
ATOM 2185 N N . CYS A 1 290 ? -46.087 5.783 50.319 1.00 94.12 290 CYS A N 1
ATOM 2186 C CA . CYS A 1 290 ? -46.510 4.942 51.442 1.00 94.12 290 CYS A CA 1
ATOM 2187 C C . CYS A 1 290 ? -47.021 5.766 52.634 1.00 94.12 290 CYS A C 1
ATOM 2189 O O . CYS A 1 290 ? -48.058 5.437 53.213 1.00 94.12 290 CYS A O 1
ATOM 2191 N N . MET A 1 291 ? -46.339 6.860 52.981 1.00 93.38 291 MET A N 1
ATOM 2192 C CA . MET A 1 291 ? -46.744 7.741 54.083 1.00 93.38 291 MET A CA 1
ATOM 2193 C C . MET A 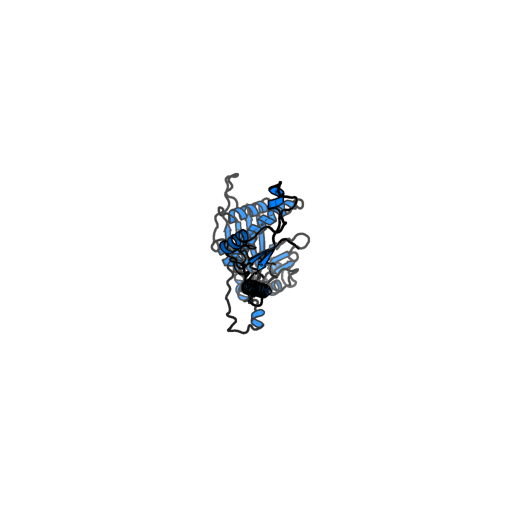1 291 ? -48.103 8.400 53.826 1.00 93.38 291 MET A C 1
ATOM 2195 O O . MET A 1 291 ? -48.930 8.474 54.738 1.00 93.38 291 MET A O 1
ATOM 2199 N N . VAL A 1 292 ? -48.378 8.835 52.593 1.00 93.31 292 VAL A N 1
ATOM 2200 C CA . VAL A 1 292 ? -49.677 9.424 52.226 1.00 93.31 292 VAL A CA 1
ATOM 2201 C C . VAL A 1 292 ? -50.806 8.406 52.389 1.00 93.31 292 VAL A C 1
ATOM 2203 O O . VAL A 1 292 ? -51.828 8.724 53.000 1.00 93.31 292 VAL A O 1
ATOM 2206 N N . VAL A 1 293 ? -50.613 7.172 51.914 1.00 93.19 293 VAL A N 1
ATOM 2207 C CA . VAL A 1 293 ? -51.619 6.103 52.029 1.00 93.19 293 VAL A CA 1
ATOM 2208 C C . VAL A 1 293 ? -51.883 5.747 53.494 1.00 93.19 293 VAL A C 1
ATOM 2210 O O . VAL A 1 293 ? -53.040 5.664 53.909 1.00 93.19 293 VAL A O 1
ATOM 2213 N N . LEU A 1 294 ? -50.831 5.606 54.306 1.00 91.12 294 LEU A N 1
ATOM 2214 C CA . LEU A 1 294 ? -50.970 5.347 55.743 1.00 91.12 294 LEU A CA 1
ATOM 2215 C C . LEU A 1 294 ? -51.710 6.483 56.455 1.00 91.12 294 LEU A C 1
ATOM 2217 O O . LEU A 1 294 ? -52.591 6.232 57.275 1.00 91.12 294 LEU A O 1
ATOM 2221 N N . THR A 1 295 ? -51.407 7.733 56.107 1.00 89.31 295 THR A N 1
ATOM 2222 C CA . THR A 1 295 ? -52.075 8.899 56.697 1.00 89.31 295 THR A CA 1
ATOM 2223 C C . THR A 1 295 ? -53.557 8.934 56.325 1.00 89.31 295 THR A C 1
ATOM 2225 O O . THR A 1 295 ? -54.398 9.144 57.197 1.00 89.31 295 THR A O 1
ATOM 2228 N N . GLN A 1 296 ? -53.907 8.669 55.061 1.00 86.25 296 GLN A N 1
ATOM 2229 C CA . GLN A 1 296 ? -55.306 8.560 54.631 1.00 86.25 296 GLN A CA 1
ATOM 2230 C C . GLN A 1 296 ? -56.047 7.435 55.359 1.00 86.25 296 GLN A C 1
ATOM 2232 O O . GLN A 1 296 ? -57.187 7.626 55.783 1.00 86.25 296 GLN A O 1
ATOM 2237 N N . PHE A 1 297 ? -55.399 6.287 55.554 1.00 86.69 297 PHE A N 1
ATOM 2238 C CA . PHE A 1 297 ? -55.977 5.162 56.282 1.00 86.69 297 PHE A CA 1
ATOM 2239 C C . PHE A 1 297 ? -56.258 5.511 57.752 1.00 86.69 297 PHE A C 1
ATOM 2241 O O . PHE A 1 297 ? -57.367 5.291 58.243 1.00 86.69 297 PHE A O 1
ATOM 2248 N N . VAL A 1 298 ? -55.293 6.128 58.443 1.00 85.75 298 VAL A N 1
ATOM 2249 C CA . VAL A 1 298 ? -55.454 6.560 59.842 1.00 85.75 298 VAL A CA 1
ATOM 2250 C C . VAL A 1 298 ? -56.527 7.643 59.966 1.00 85.75 298 VAL A C 1
ATOM 2252 O O . VAL A 1 298 ? -57.394 7.550 60.836 1.00 85.75 298 VAL A O 1
ATOM 2255 N N . LEU A 1 299 ? -56.535 8.638 59.074 1.00 82.50 299 LEU A N 1
ATOM 2256 C CA . LEU A 1 299 ? -57.579 9.665 59.044 1.00 82.50 299 LEU A CA 1
ATOM 2257 C C . LEU A 1 299 ? -58.964 9.068 58.770 1.00 82.50 299 LEU A C 1
ATOM 2259 O O . LEU A 1 299 ? -59.939 9.512 59.373 1.00 82.50 299 LEU A O 1
ATOM 2263 N N . GLY A 1 300 ? -59.061 8.038 57.928 1.00 75.12 300 GLY A N 1
ATOM 2264 C CA . GLY A 1 300 ? -60.302 7.300 57.688 1.00 75.12 300 GLY A CA 1
ATOM 2265 C C . GLY A 1 300 ? -60.808 6.539 58.919 1.00 75.12 300 GLY A C 1
ATOM 2266 O O . GLY A 1 300 ? -62.018 6.437 59.125 1.00 75.12 300 GLY A O 1
ATOM 2267 N N . LEU A 1 301 ? -59.906 6.050 59.775 1.00 75.44 301 LEU A N 1
ATOM 2268 C CA . LEU A 1 301 ? -60.267 5.397 61.037 1.00 75.44 301 LEU A CA 1
ATOM 2269 C C . LEU A 1 301 ? -60.697 6.400 62.117 1.00 75.44 301 LEU A C 1
ATOM 2271 O O . LEU A 1 301 ? -61.691 6.160 62.805 1.00 75.44 301 LEU A O 1
ATOM 2275 N N . VAL A 1 302 ? -59.986 7.526 62.250 1.00 74.31 302 VAL A N 1
ATOM 2276 C CA . VAL A 1 302 ? -60.277 8.568 63.254 1.00 74.31 302 VAL A CA 1
ATOM 2277 C C . VAL A 1 302 ? -61.516 9.380 62.870 1.00 74.31 302 VAL A C 1
ATOM 2279 O O . VAL A 1 302 ? -62.371 9.650 63.711 1.00 74.31 302 VAL A O 1
ATOM 2282 N N . SER A 1 303 ? -61.670 9.713 61.588 1.00 62.59 303 SER A N 1
ATOM 2283 C CA . SER A 1 303 ? -62.835 10.416 61.044 1.00 62.59 303 SER A CA 1
ATOM 2284 C C . SER A 1 303 ? -63.917 9.446 60.572 1.00 62.59 303 SER A C 1
ATOM 2286 O O . SER A 1 303 ? -64.539 9.635 59.524 1.00 62.59 303 SER A O 1
ATOM 2288 N N . ARG A 1 304 ? -64.201 8.403 61.365 1.00 54.28 304 ARG A N 1
ATOM 2289 C CA . ARG A 1 304 ? -65.463 7.668 61.236 1.00 54.28 304 ARG A CA 1
ATOM 2290 C C . ARG A 1 304 ? -66.606 8.624 61.584 1.00 54.28 304 ARG A C 1
ATOM 2292 O O . ARG A 1 304 ? -67.141 8.605 62.692 1.00 54.28 304 ARG A O 1
ATOM 2299 N N . ARG A 1 305 ? -67.020 9.462 60.625 1.00 56.03 305 ARG A N 1
ATOM 2300 C CA . ARG A 1 305 ? -68.364 10.044 60.622 1.00 56.03 305 ARG A CA 1
ATOM 2301 C C . ARG A 1 305 ? -69.301 8.851 60.756 1.00 56.03 305 ARG A C 1
ATOM 2303 O O . ARG A 1 305 ? -69.354 8.024 59.847 1.00 56.03 305 ARG A O 1
ATOM 2310 N N . ARG A 1 306 ? -69.944 8.702 61.923 1.00 58.16 306 ARG A N 1
ATOM 2311 C CA . ARG A 1 306 ? -70.918 7.631 62.174 1.00 58.16 306 ARG A CA 1
ATOM 2312 C C . ARG A 1 306 ? -71.845 7.593 60.968 1.00 58.16 306 ARG A C 1
ATOM 2314 O O . ARG A 1 306 ? -72.471 8.604 60.663 1.00 58.16 306 ARG A O 1
ATOM 2321 N N . TYR A 1 307 ? -71.857 6.471 60.258 1.00 56.62 307 TYR A N 1
ATOM 2322 C CA . TYR A 1 307 ? -72.715 6.285 59.099 1.00 56.62 307 TYR A CA 1
ATOM 2323 C C . TYR A 1 307 ? -74.160 6.501 59.567 1.00 56.62 307 TYR A C 1
ATOM 2325 O O . TYR A 1 307 ? -74.680 5.717 60.360 1.00 56.62 307 TYR A O 1
ATOM 2333 N N . ARG A 1 308 ? -74.762 7.634 59.189 1.00 64.12 308 ARG A N 1
ATOM 2334 C CA . ARG A 1 308 ? -76.128 7.990 59.586 1.00 64.12 308 ARG A CA 1
ATOM 2335 C C . ARG A 1 308 ? -77.066 7.239 58.656 1.00 64.12 308 ARG A C 1
ATOM 2337 O O . ARG A 1 308 ? -77.024 7.458 57.448 1.00 64.12 308 ARG A O 1
ATOM 2344 N N . SER A 1 309 ? -77.873 6.334 59.207 1.00 69.56 309 SER A N 1
ATOM 2345 C CA . SER A 1 309 ? -78.833 5.588 58.395 1.00 69.56 309 SER A CA 1
ATOM 2346 C C . SER A 1 309 ? -79.848 6.562 57.781 1.00 69.56 309 SER A C 1
ATOM 2348 O O . SER A 1 309 ? -80.401 7.379 58.525 1.00 69.56 309 SER A O 1
ATOM 2350 N N . PRO A 1 310 ? -80.161 6.465 56.476 1.00 73.19 310 PRO A N 1
ATOM 2351 C CA . PRO A 1 310 ? -81.209 7.272 55.846 1.00 73.19 310 PRO A CA 1
ATOM 2352 C C . PRO A 1 310 ? -82.547 7.171 56.589 1.00 73.19 310 PRO A C 1
ATOM 2354 O O . PRO A 1 310 ? -83.268 8.156 56.720 1.00 73.19 310 PRO A O 1
ATOM 2357 N N . THR A 1 311 ? -82.841 5.997 57.159 1.00 76.25 311 THR A N 1
ATOM 2358 C CA . THR A 1 311 ? -84.058 5.756 57.943 1.00 76.25 311 THR A CA 1
ATOM 2359 C C . THR A 1 311 ? -84.080 6.529 59.261 1.00 76.25 311 THR A C 1
ATOM 2361 O O . THR A 1 311 ? -85.127 7.040 59.639 1.00 76.25 311 THR A O 1
ATOM 2364 N N . GLN A 1 312 ? -82.937 6.681 59.940 1.00 74.94 312 GLN A N 1
ATOM 2365 C CA . GLN A 1 312 ? -82.848 7.472 61.178 1.00 74.94 312 GLN A CA 1
ATOM 2366 C C . GLN A 1 312 ? -83.059 8.959 60.902 1.00 74.94 312 GLN A C 1
ATOM 2368 O O . GLN A 1 312 ? -83.692 9.654 61.692 1.00 74.94 312 GLN A O 1
ATOM 2373 N N . LEU A 1 313 ? -82.550 9.432 59.763 1.00 76.81 313 LEU A N 1
ATOM 2374 C CA . LEU A 1 313 ? -82.696 10.818 59.338 1.00 76.81 313 LEU A CA 1
ATOM 2375 C C . LEU A 1 313 ? -84.153 11.125 58.958 1.00 76.81 313 LEU A C 1
ATOM 2377 O O . LEU A 1 313 ? -84.674 12.161 59.358 1.00 76.81 313 LEU A O 1
ATOM 2381 N N . LEU A 1 314 ? -84.828 10.191 58.278 1.00 79.31 314 LEU A N 1
ATOM 2382 C CA . LEU A 1 314 ? -86.248 10.304 57.939 1.00 79.31 314 LEU A CA 1
ATOM 2383 C C . LEU A 1 314 ? -87.151 10.285 59.182 1.00 79.31 314 LEU A C 1
ATOM 2385 O O . LEU A 1 314 ? -88.035 11.126 59.299 1.00 79.31 314 LEU A O 1
ATOM 2389 N N . VAL A 1 315 ? -86.919 9.366 60.127 1.00 81.62 315 VAL A N 1
ATOM 2390 C CA . VAL A 1 315 ? -87.707 9.297 61.373 1.00 81.62 315 VAL A CA 1
ATOM 2391 C C . VAL A 1 315 ? -87.547 10.576 62.191 1.00 81.62 315 VAL A C 1
ATOM 2393 O O . VAL A 1 315 ? -88.540 11.139 62.637 1.00 81.62 315 VAL A O 1
ATOM 2396 N N . ALA A 1 316 ? -86.318 11.080 62.333 1.00 78.06 316 ALA A N 1
ATOM 2397 C CA . ALA A 1 316 ? -86.080 12.342 63.027 1.00 78.06 316 ALA A CA 1
ATOM 2398 C C . ALA A 1 316 ? -86.749 13.536 62.321 1.00 78.06 316 ALA A C 1
ATOM 2400 O O . ALA A 1 316 ? -87.147 14.486 62.989 1.00 78.06 316 ALA A O 1
ATOM 2401 N N . ALA A 1 317 ? -86.867 13.505 60.987 1.00 77.19 317 ALA A N 1
ATOM 2402 C CA . ALA A 1 317 ? -87.513 14.572 60.225 1.00 77.19 317 ALA A CA 1
ATOM 2403 C C . ALA A 1 317 ? -89.035 14.550 60.413 1.00 77.19 317 ALA A C 1
ATOM 2405 O O . ALA A 1 317 ? -89.649 15.605 60.507 1.00 77.19 317 ALA A O 1
ATOM 2406 N N . LEU A 1 318 ? -89.632 13.359 60.525 1.00 78.19 318 LEU A N 1
ATOM 2407 C CA . LEU A 1 318 ? -91.062 13.191 60.806 1.00 78.19 318 LEU A CA 1
ATOM 2408 C C . LEU A 1 318 ? -91.440 13.557 62.248 1.00 78.19 318 LEU A C 1
ATOM 2410 O O . LEU A 1 318 ? -92.559 13.989 62.494 1.00 78.19 318 LEU A O 1
ATOM 2414 N N . GLU A 1 319 ? -90.526 13.377 63.202 1.00 78.31 319 GLU A N 1
ATOM 2415 C CA . GLU A 1 319 ? -90.739 13.745 64.610 1.00 78.31 319 GLU A CA 1
ATOM 2416 C C . GLU A 1 319 ? -90.639 15.263 64.847 1.00 78.31 319 GLU A C 1
ATOM 2418 O O . GLU A 1 319 ? -91.052 15.770 65.891 1.00 78.31 319 GLU A O 1
ATOM 2423 N N . HIS A 1 320 ? -90.090 16.008 63.886 1.00 77.38 320 HIS A N 1
ATOM 2424 C CA . HIS A 1 320 ? -89.910 17.446 64.015 1.00 77.38 320 HIS A CA 1
ATOM 2425 C C . HIS A 1 320 ? -91.250 18.185 63.924 1.00 77.38 320 HIS A C 1
ATOM 2427 O O . HIS A 1 320 ? -91.843 18.310 62.855 1.00 77.38 320 HIS A O 1
ATOM 2433 N N . ALA A 1 321 ? -91.721 18.695 65.061 1.00 74.25 321 ALA A N 1
ATOM 2434 C CA . ALA A 1 321 ? -92.869 19.591 65.113 1.00 74.25 321 ALA A CA 1
ATOM 2435 C C . ALA A 1 321 ? -92.421 21.038 64.825 1.00 74.25 321 ALA A C 1
ATOM 2437 O O . ALA A 1 321 ? -91.474 21.505 65.471 1.00 74.25 321 ALA A O 1
ATOM 2438 N N . PRO A 1 322 ? -93.097 21.770 63.918 1.00 74.00 322 PRO A N 1
ATOM 2439 C CA . PRO A 1 322 ? -92.708 23.127 63.554 1.00 74.00 322 PRO A CA 1
ATOM 2440 C C . PRO A 1 322 ? -92.827 24.065 64.759 1.00 74.00 322 PRO A C 1
ATOM 2442 O O . PRO A 1 322 ? -93.875 24.154 65.398 1.00 74.00 322 PRO A O 1
ATOM 2445 N N . LYS A 1 323 ? -91.744 24.782 65.075 1.00 71.50 323 LYS A N 1
ATOM 2446 C CA . LYS A 1 323 ? -91.680 25.763 66.175 1.00 71.50 323 LYS A CA 1
ATOM 2447 C C . LYS A 1 323 ? -91.509 27.182 65.626 1.00 71.50 323 LYS A C 1
ATOM 2449 O O . LYS A 1 323 ? -90.498 27.823 65.892 1.00 71.50 323 LYS A O 1
ATOM 2454 N N . GLY A 1 324 ? -92.462 27.634 64.807 1.00 69.00 324 GLY A N 1
ATOM 2455 C CA . GLY A 1 324 ? -92.471 28.987 64.221 1.00 69.00 324 GLY A CA 1
ATOM 2456 C C . GLY A 1 324 ? -91.419 29.238 63.130 1.00 69.00 324 GLY A C 1
ATOM 2457 O O . GLY A 1 324 ? -91.202 30.363 62.700 1.00 69.00 324 GLY A O 1
ATOM 2458 N N . GLU A 1 325 ? -90.740 28.192 62.654 1.00 72.62 325 GLU A N 1
ATOM 2459 C CA . GLU A 1 325 ? -89.694 28.276 61.617 1.00 72.62 325 GLU A CA 1
ATOM 2460 C C . GLU A 1 325 ? -90.225 28.593 60.207 1.00 72.62 325 GLU A C 1
ATOM 2462 O O . GLU A 1 325 ? -89.445 28.891 59.298 1.00 72.62 325 GLU A O 1
ATOM 2467 N N . PHE A 1 326 ? -91.549 28.558 60.046 1.00 73.62 326 PHE A N 1
ATOM 2468 C CA . PHE A 1 326 ? -92.266 28.880 58.814 1.00 73.62 326 PHE A CA 1
ATOM 2469 C C . PHE A 1 326 ? -93.061 30.193 58.905 1.00 73.62 326 PHE A C 1
ATOM 2471 O O . PHE A 1 326 ? -93.658 30.600 57.906 1.00 73.62 326 PHE A O 1
ATOM 2478 N N . AS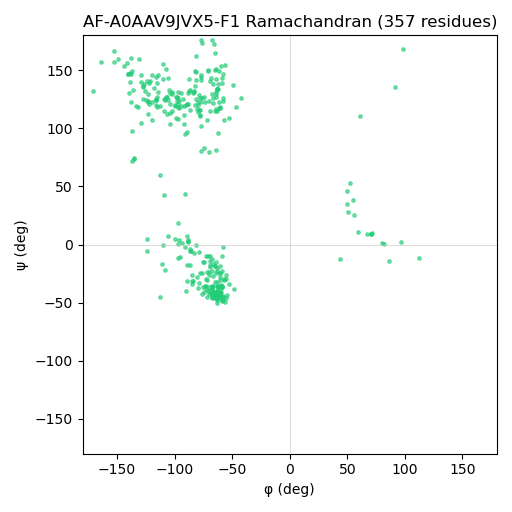P A 1 327 ? -93.027 30.884 60.053 1.00 73.25 327 ASP A N 1
ATOM 2479 C CA . ASP A 1 327 ? -93.787 32.116 60.282 1.00 73.25 327 ASP A CA 1
ATOM 2480 C C . ASP A 1 327 ? -93.412 33.182 59.235 1.00 73.25 327 ASP A C 1
ATOM 2482 O O . ASP A 1 327 ? -92.240 33.510 59.020 1.00 73.25 327 ASP A O 1
ATOM 2486 N N . GLY A 1 328 ? -94.423 33.712 58.540 1.00 71.44 328 GLY A N 1
ATOM 2487 C CA . GLY A 1 328 ? -94.256 34.706 57.472 1.00 71.44 328 GLY A CA 1
ATOM 2488 C C . GLY A 1 328 ? -93.831 34.147 56.106 1.00 71.44 328 GLY A C 1
ATOM 2489 O O . GLY A 1 328 ? -93.672 34.928 55.170 1.00 71.44 328 GLY A O 1
ATOM 2490 N N . ARG A 1 329 ? -93.672 32.821 55.965 1.00 73.94 329 ARG A N 1
ATOM 2491 C CA . ARG A 1 329 ? -93.300 32.129 54.707 1.00 73.94 329 ARG A CA 1
ATOM 2492 C C . ARG A 1 329 ? -94.300 31.051 54.282 1.00 73.94 329 ARG A C 1
ATOM 2494 O O . ARG A 1 329 ? -94.087 30.360 53.290 1.00 73.94 329 ARG A O 1
ATOM 2501 N N . GLU A 1 330 ? -95.409 30.934 55.007 1.00 73.44 330 GLU A N 1
ATOM 2502 C CA . GLU A 1 330 ? -96.411 29.866 54.878 1.00 73.44 330 GLU A CA 1
ATOM 2503 C C . GLU A 1 330 ? -97.070 29.788 53.491 1.00 73.44 330 GLU A C 1
ATOM 2505 O O . GLU A 1 330 ? -97.548 28.733 53.082 1.00 73.44 330 GLU A O 1
ATOM 2510 N N . HIS A 1 331 ? -97.092 30.894 52.743 1.00 72.06 331 HIS A N 1
ATOM 2511 C CA . HIS A 1 331 ? -97.761 30.980 51.442 1.00 72.06 331 HIS A CA 1
ATOM 2512 C C . HIS A 1 331 ? -96.823 30.780 50.239 1.00 72.06 331 HIS A C 1
ATOM 2514 O O . HIS A 1 331 ? -97.292 30.821 49.102 1.00 72.06 331 HIS A O 1
ATOM 2520 N N . ASN A 1 332 ? -95.519 30.551 50.458 1.00 78.19 332 ASN A N 1
ATOM 2521 C CA . ASN A 1 332 ? -94.541 30.338 49.387 1.00 78.19 332 ASN A CA 1
ATOM 2522 C C . ASN A 1 332 ? -93.708 29.062 49.617 1.00 78.19 332 ASN A C 1
ATOM 2524 O O . ASN A 1 332 ? -92.776 29.031 50.422 1.00 78.19 332 ASN A O 1
ATOM 2528 N N . GLU A 1 333 ? -94.009 28.007 48.856 1.00 76.94 333 GLU A N 1
ATOM 2529 C CA . GLU A 1 333 ? -93.343 26.697 48.946 1.00 76.94 333 GLU A CA 1
ATOM 2530 C C . GLU A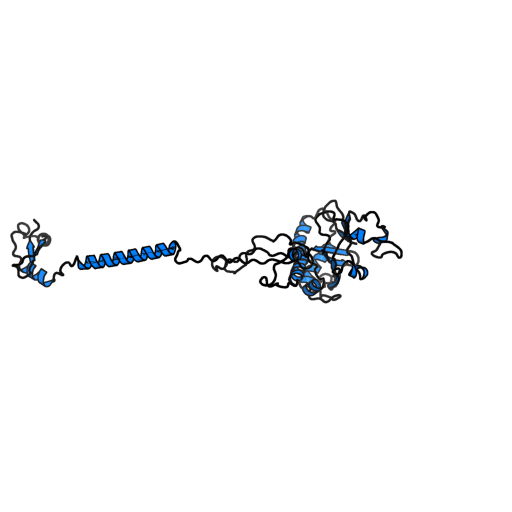 1 333 ? -91.826 26.783 48.707 1.00 76.94 333 GLU A C 1
ATOM 2532 O O . GLU A 1 333 ? -91.038 26.124 49.391 1.00 76.94 333 GLU A O 1
ATOM 2537 N N . ALA A 1 334 ? -91.391 27.666 47.801 1.00 76.25 334 ALA A N 1
ATOM 2538 C CA . ALA A 1 334 ? -89.973 27.866 47.517 1.00 76.25 334 ALA A CA 1
ATOM 2539 C C . ALA A 1 334 ? -89.211 28.484 48.704 1.00 76.25 334 ALA A C 1
ATOM 2541 O O . ALA A 1 334 ? -88.004 28.272 48.842 1.00 76.25 334 ALA A O 1
ATOM 2542 N N . GLU A 1 335 ? -89.894 29.242 49.562 1.00 73.31 335 GLU A N 1
ATOM 2543 C CA . GLU A 1 335 ? -89.309 29.841 50.763 1.00 73.31 335 GLU A CA 1
ATOM 2544 C C . GLU A 1 335 ? -89.320 28.878 51.952 1.00 73.31 335 GLU A C 1
ATOM 2546 O O . GLU A 1 335 ? -88.349 28.856 52.713 1.00 73.31 335 GLU A O 1
ATOM 2551 N N . MET A 1 336 ? -90.337 28.018 52.061 1.00 72.94 336 MET A N 1
ATOM 2552 C CA . MET A 1 336 ? -90.371 26.935 53.052 1.00 72.94 336 MET A CA 1
ATOM 2553 C C . MET A 1 336 ? -89.282 25.883 52.795 1.00 72.94 336 MET A C 1
ATOM 2555 O O . MET A 1 336 ? -88.581 25.479 53.722 1.00 72.94 336 MET A O 1
ATOM 2559 N N . ALA A 1 337 ? -89.045 25.505 51.534 1.00 73.00 337 ALA A N 1
ATOM 2560 C CA . ALA A 1 337 ? -88.012 24.528 51.171 1.00 73.00 337 ALA A CA 1
ATOM 2561 C C . ALA A 1 337 ? -86.570 25.012 51.436 1.00 73.00 337 ALA A C 1
ATOM 2563 O O . ALA A 1 337 ? -85.631 24.215 51.460 1.00 73.00 337 ALA A O 1
ATOM 2564 N N . ARG A 1 338 ? -86.366 26.323 51.621 1.00 74.81 338 ARG A N 1
ATOM 2565 C CA . ARG A 1 338 ? -85.047 26.931 51.875 1.00 74.81 338 ARG A CA 1
ATOM 2566 C C . ARG A 1 338 ? -84.703 27.049 53.357 1.00 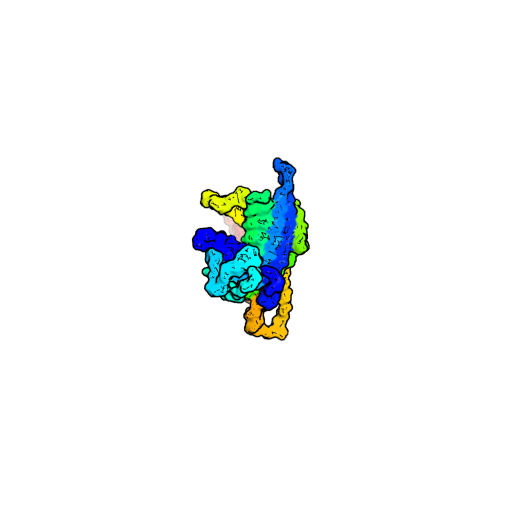74.81 338 ARG A C 1
ATOM 2568 O O . ARG A 1 338 ? -83.601 27.508 53.676 1.00 74.81 338 ARG A O 1
ATOM 2575 N N . VAL A 1 339 ? -85.601 26.647 54.255 1.00 74.94 339 VAL A N 1
ATOM 2576 C CA . VAL A 1 339 ? -85.313 26.612 55.690 1.00 74.94 339 VAL A CA 1
ATOM 2577 C C . VAL A 1 339 ? -84.208 25.586 55.933 1.00 74.94 339 VAL A C 1
ATOM 2579 O O . VAL A 1 339 ? -84.331 24.401 55.628 1.00 74.94 339 VAL A O 1
ATOM 2582 N N . ARG A 1 340 ? -83.064 26.070 56.420 1.00 75.38 340 ARG A N 1
ATOM 2583 C CA . ARG A 1 340 ? -81.933 25.215 56.782 1.00 75.38 340 ARG A CA 1
ATOM 2584 C C . ARG A 1 340 ? -82.192 24.642 58.162 1.00 75.38 340 ARG A C 1
ATOM 2586 O O . ARG A 1 340 ? -82.752 25.327 59.005 1.00 75.38 340 ARG A O 1
ATOM 2593 N N . PHE A 1 341 ? -81.709 23.433 58.405 1.00 76.88 341 PHE A N 1
ATOM 2594 C CA . PHE A 1 341 ? -81.777 22.814 59.719 1.00 76.88 341 PHE A CA 1
ATOM 2595 C C . PHE A 1 341 ? -80.407 22.301 60.139 1.00 76.88 341 PHE A C 1
ATOM 2597 O O . PHE A 1 341 ? -79.674 21.711 59.341 1.00 76.88 341 PHE A O 1
ATOM 2604 N N . HIS A 1 342 ? -80.076 22.481 61.415 1.00 77.19 342 HIS A N 1
ATOM 2605 C CA . HIS A 1 342 ? -78.946 21.810 62.037 1.00 77.19 342 HIS A CA 1
ATOM 2606 C C . HIS A 1 342 ? -79.416 20.520 62.700 1.00 77.19 342 HIS A C 1
ATOM 2608 O O . HIS A 1 342 ? -80.299 20.527 63.555 1.00 77.19 342 HIS A O 1
ATOM 2614 N N . ILE A 1 343 ? -78.786 19.409 62.323 1.00 73.88 343 ILE A N 1
ATOM 2615 C CA . ILE A 1 343 ? -79.024 18.104 62.940 1.00 73.88 343 ILE A CA 1
ATOM 2616 C C . ILE A 1 343 ? -78.114 17.987 64.159 1.00 73.88 343 ILE A C 1
ATOM 2618 O O . ILE A 1 343 ? -76.887 17.964 64.012 1.00 73.88 343 ILE A O 1
ATOM 2622 N N . ARG A 1 344 ? -78.709 17.891 65.350 1.00 76.19 344 ARG A N 1
ATOM 2623 C CA . ARG A 1 344 ? -77.993 17.634 66.607 1.00 76.19 344 ARG A CA 1
ATOM 2624 C C . ARG A 1 344 ? -78.386 16.281 67.182 1.00 76.19 344 ARG A C 1
ATOM 2626 O O . ARG A 1 344 ? -79.534 15.862 67.057 1.00 76.19 344 ARG A O 1
ATOM 2633 N N . ASP A 1 345 ? -77.433 15.620 67.824 1.00 74.19 345 ASP A N 1
ATOM 2634 C CA . ASP A 1 345 ? -77.664 14.366 68.539 1.00 74.19 345 ASP A CA 1
ATOM 2635 C C . ASP A 1 345 ? -78.582 14.640 69.743 1.00 74.19 345 ASP A C 1
ATOM 2637 O O . ASP A 1 345 ? -78.309 15.528 70.550 1.00 74.19 345 ASP A O 1
ATOM 2641 N N . ALA A 1 346 ? -79.686 13.899 69.849 1.00 71.75 346 ALA A N 1
ATOM 2642 C CA . ALA A 1 346 ? -80.655 14.017 70.935 1.00 71.75 346 ALA A CA 1
ATOM 2643 C C . ALA A 1 346 ? -80.999 12.620 71.450 1.00 71.75 346 ALA A C 1
ATOM 2645 O O . ALA A 1 346 ? -81.502 11.784 70.710 1.00 71.75 346 ALA A O 1
ATOM 2646 N N . ALA A 1 347 ? -80.722 12.355 72.727 1.00 66.38 347 ALA A N 1
ATOM 2647 C CA . ALA A 1 347 ? -80.907 11.024 73.309 1.00 66.38 347 ALA A CA 1
ATOM 2648 C C . ALA A 1 347 ? -82.385 10.610 73.439 1.00 66.38 347 ALA A C 1
ATOM 2650 O O . ALA A 1 347 ? -82.673 9.420 73.543 1.00 66.38 347 ALA A O 1
ATOM 2651 N N . ASN A 1 348 ? -83.299 11.584 73.410 1.00 66.12 348 ASN A N 1
ATOM 2652 C CA . ASN A 1 348 ? -84.705 11.404 73.774 1.00 66.12 348 ASN A CA 1
ATOM 2653 C C . ASN A 1 348 ? -85.663 11.374 72.568 1.00 66.12 348 ASN A C 1
ATOM 2655 O O . ASN A 1 348 ? -86.870 11.380 72.780 1.00 66.12 348 ASN A O 1
ATOM 2659 N N . THR A 1 349 ? -85.153 11.358 71.330 1.00 66.88 349 THR A N 1
ATOM 2660 C CA . THR A 1 349 ? -85.966 11.279 70.101 1.00 66.88 349 THR A CA 1
ATOM 2661 C C . THR A 1 349 ? -85.857 9.899 69.452 1.00 66.88 349 THR A C 1
ATOM 2663 O O . THR A 1 349 ? -84.828 9.222 69.569 1.00 66.88 349 THR A O 1
ATOM 2666 N N . ALA A 1 350 ? -86.897 9.466 68.737 1.00 62.31 350 ALA A N 1
ATOM 2667 C CA . ALA A 1 350 ? -86.969 8.141 68.113 1.00 62.31 350 ALA A CA 1
ATOM 2668 C C . ALA A 1 350 ? -85.842 7.915 67.084 1.00 62.31 350 ALA A C 1
ATOM 2670 O O . ALA A 1 350 ? -85.346 6.798 66.923 1.00 62.31 350 ALA A O 1
ATOM 2671 N N . GLY A 1 351 ? -85.383 8.988 66.431 1.00 62.94 351 GLY A N 1
ATOM 2672 C CA . GLY A 1 351 ? -84.251 8.971 65.499 1.00 62.94 351 GLY A CA 1
ATOM 2673 C C . GLY A 1 351 ? -82.863 9.158 66.130 1.00 62.94 351 GLY A C 1
ATOM 2674 O O . GLY A 1 351 ? -81.876 9.088 65.403 1.00 62.94 351 GLY A O 1
ATOM 2675 N N . LYS A 1 352 ? -82.759 9.396 67.449 1.00 71.12 352 LYS A N 1
ATOM 2676 C CA . LYS A 1 352 ? -81.538 9.818 68.183 1.00 71.12 352 LYS A CA 1
ATOM 2677 C C . LYS A 1 352 ? -80.910 11.146 67.727 1.00 71.12 352 LYS A C 1
ATOM 2679 O O . LYS A 1 352 ? -79.801 11.498 68.138 1.00 71.12 352 LYS A O 1
ATOM 2684 N N . PHE A 1 353 ? -81.614 11.896 66.888 1.00 75.00 353 PHE A N 1
ATOM 2685 C CA . PHE A 1 353 ? -81.237 13.225 66.421 1.00 75.00 353 PHE A CA 1
ATOM 2686 C C . PHE A 1 353 ? -82.472 14.124 66.415 1.00 75.00 353 PHE A C 1
ATOM 2688 O O . PHE A 1 353 ? -83.603 13.643 66.422 1.00 75.00 353 PHE A O 1
ATOM 2695 N N . SER A 1 354 ? -82.258 15.430 66.408 1.00 75.75 354 SER A N 1
ATOM 2696 C CA . SER A 1 354 ? -83.320 16.434 66.383 1.00 75.75 354 SER A CA 1
ATOM 2697 C C . SER A 1 354 ? -82.940 17.567 65.440 1.00 75.75 354 SER A C 1
ATOM 2699 O O . SER A 1 354 ? -81.777 17.990 65.393 1.00 75.75 354 SER A O 1
ATOM 2701 N N . PHE A 1 355 ? -83.923 18.048 64.685 1.00 77.81 355 PHE A N 1
ATOM 2702 C CA . PHE A 1 355 ? -83.761 19.190 63.799 1.00 77.81 355 PHE A CA 1
ATOM 2703 C C . PHE A 1 355 ? -83.945 20.471 64.606 1.00 77.81 355 PHE A C 1
ATOM 2705 O O . PHE A 1 355 ? -84.865 20.603 65.407 1.00 77.81 355 PHE A O 1
ATOM 2712 N N . HIS A 1 356 ? -82.997 21.386 64.455 1.00 73.94 356 HIS A N 1
ATOM 2713 C CA . HIS A 1 356 ? -83.037 22.694 65.091 1.00 73.94 356 HIS A CA 1
ATOM 2714 C C . HIS A 1 356 ? -82.922 23.770 64.014 1.00 73.94 356 HIS A C 1
ATOM 2716 O O . HIS A 1 356 ? -82.114 23.602 63.088 1.00 73.94 356 HIS A O 1
ATOM 2722 N N . PRO A 1 357 ? -83.669 24.880 64.134 1.00 71.06 357 PRO A N 1
ATOM 2723 C CA . PRO A 1 357 ? -83.432 26.033 63.285 1.00 71.06 357 PRO A CA 1
ATOM 2724 C C . PRO A 1 357 ? -82.005 26.564 63.522 1.00 71.06 357 PRO A C 1
ATOM 2726 O O . PRO A 1 357 ? -81.450 26.399 64.616 1.00 71.06 357 PRO A O 1
ATOM 2729 N N . PRO A 1 358 ? -81.367 27.157 62.502 1.00 69.12 358 PRO A N 1
ATOM 2730 C CA . PRO A 1 358 ? -80.077 27.810 62.640 1.00 69.12 358 PRO A CA 1
ATOM 2731 C C . PRO A 1 358 ? -80.243 28.990 63.592 1.00 69.12 358 PRO A C 1
ATOM 2733 O O . PRO A 1 358 ? -80.997 29.915 63.306 1.00 69.12 358 PRO A O 1
ATOM 2736 N N . THR A 1 359 ? -79.578 28.906 64.741 1.00 57.94 359 THR A N 1
ATOM 2737 C CA . THR A 1 359 ? -79.388 30.036 65.658 1.00 57.94 359 THR A CA 1
ATOM 2738 C C . THR A 1 359 ? -78.528 31.108 65.027 1.00 57.94 359 THR A C 1
ATOM 2740 O O . THR A 1 359 ? -77.513 30.703 64.406 1.00 57.94 359 THR A O 1
#

Nearest PDB structures (foldseek):
  8xea-assembly1_D  TM=1.715E-01  e=1.220E+00  Severe acute respiratory syndrome coronavirus 2
  8xea-assembly1_E  TM=1.821E-01  e=4.130E+00  Severe acute respiratory syndrome coronavirus 2